Protein AF-A0A381ZI33-F1 (afdb_monomer_lite)

Secondary structure (DSSP, 8-state):
-HHHHHHHHHHHHHHHHHHHHHTSHHHHHHHHSHHHHHHT-TTHHHHHHHHHHHHHHT-EEEEPPPEEETTEEE--EEEE-S-S-SHHHHTT-S-EE-TTS-EE-HHHHHHH-TTS--BSSEEEE---TTT-SSSS-EEEE-SS-B---GGG--BTTBSHHHHHHHHTHHHHHHHHHHHHHHT-

Sequence (184 aa):
RLGGLSTQITKHARPLIKSALTQSPTTAALISGRLREEMGIVNADSELDQIFQAISETVNVTVSPAKKRGISISMKIRLTAVPFDFDSVVGDVGSYVTGKGATIPWFKWLTAAGDRIIVRDYDVEGGHPESSRTGDMIMKKGKKGWRVPPEFAGSPKNNFVTEATDSILPELGRYIQTTAIRML

Structure (mmCIF, N/CA/C/O backbone):
data_AF-A0A381ZI33-F1
#
_entry.id   AF-A0A381ZI33-F1
#
loop_
_atom_site.group_PDB
_atom_site.id
_atom_site.type_symbol
_atom_site.label_atom_id
_atom_site.label_alt_id
_atom_site.label_comp_id
_atom_site.label_asym_id
_atom_site.label_entity_id
_atom_site.label_seq_id
_atom_site.pdbx_PDB_ins_code
_atom_site.Cartn_x
_atom_site.Cartn_y
_atom_site.Cartn_z
_atom_site.occupancy
_atom_site.B_iso_or_equiv
_atom_site.auth_seq_id
_atom_site.auth_comp_id
_atom_site.auth_asym_id
_atom_site.auth_atom_id
_atom_site.pdbx_PDB_model_num
ATOM 1 N N . ARG A 1 1 ? -22.428 8.532 23.943 1.00 56.56 1 ARG A N 1
ATOM 2 C CA . ARG A 1 1 ? -23.164 8.058 22.735 1.00 56.56 1 ARG A CA 1
ATOM 3 C C . ARG A 1 1 ? -22.236 7.150 21.930 1.00 56.56 1 ARG A C 1
ATOM 5 O O . ARG A 1 1 ? -21.155 7.605 21.585 1.00 56.56 1 ARG A O 1
ATOM 12 N N . LEU A 1 2 ? -22.628 5.904 21.639 1.00 60.22 2 LEU A N 1
ATOM 13 C CA . LEU A 1 2 ? -21.770 4.900 20.975 1.00 60.22 2 LEU A CA 1
ATOM 14 C C . LEU A 1 2 ? -21.257 5.341 19.589 1.00 60.22 2 LEU A C 1
ATOM 16 O O . LEU A 1 2 ? -20.118 5.039 19.248 1.00 60.22 2 LEU A O 1
ATOM 20 N N . GLY A 1 3 ? -22.030 6.148 18.850 1.00 67.38 3 GLY A N 1
ATOM 21 C CA . GLY A 1 3 ? -21.574 6.754 17.588 1.00 67.38 3 GLY A CA 1
ATOM 22 C C . GLY A 1 3 ? -20.388 7.721 17.735 1.00 67.38 3 GLY A C 1
ATOM 23 O O . GLY A 1 3 ? -19.665 7.962 16.775 1.00 67.38 3 GLY A O 1
ATOM 24 N N . GLY A 1 4 ? -20.132 8.245 18.940 1.00 87.69 4 GLY A N 1
ATOM 25 C CA . GLY A 1 4 ? -18.948 9.063 19.211 1.00 87.69 4 GLY A CA 1
ATOM 26 C C . GLY A 1 4 ? -17.663 8.235 19.292 1.00 87.69 4 GLY A C 1
ATOM 27 O O . GLY A 1 4 ? -16.623 8.689 18.826 1.00 87.69 4 GLY A O 1
ATOM 28 N N . LEU A 1 5 ? -17.740 7.012 19.831 1.00 89.88 5 LEU A N 1
ATOM 29 C CA . LEU A 1 5 ? -16.582 6.127 19.979 1.00 89.88 5 LEU A CA 1
ATOM 30 C C . LEU A 1 5 ? -16.107 5.603 18.618 1.00 89.88 5 LEU A C 1
ATOM 32 O O . LEU A 1 5 ? -14.925 5.713 18.306 1.00 89.88 5 LEU A O 1
ATOM 36 N N . SER A 1 6 ? -17.023 5.102 17.779 1.00 93.25 6 SER A N 1
ATOM 37 C CA . SER A 1 6 ? -16.685 4.651 16.418 1.00 93.25 6 SER A CA 1
ATOM 38 C C . SER A 1 6 ? -16.046 5.768 15.590 1.00 93.25 6 SER A C 1
ATOM 40 O O . SER A 1 6 ? -15.050 5.539 14.906 1.00 93.25 6 SER A O 1
ATOM 42 N N . THR A 1 7 ? -16.573 6.989 15.706 1.00 94.94 7 THR A N 1
ATOM 43 C CA . THR A 1 7 ? -16.054 8.172 15.009 1.00 94.94 7 THR A CA 1
ATOM 44 C C . THR A 1 7 ? -14.633 8.515 15.454 1.00 94.94 7 THR A C 1
ATOM 46 O O . THR A 1 7 ? -13.773 8.743 14.607 1.00 94.94 7 THR A O 1
ATOM 49 N N . GLN A 1 8 ? -14.354 8.513 16.763 1.00 94.88 8 GLN A N 1
ATOM 50 C CA . GLN A 1 8 ? -13.010 8.795 17.278 1.00 94.88 8 GLN A CA 1
ATOM 51 C C . GLN A 1 8 ? -11.993 7.733 16.854 1.00 94.88 8 GLN A C 1
ATOM 53 O O . GLN A 1 8 ? -10.925 8.082 16.356 1.00 94.88 8 GLN A O 1
ATOM 58 N N . ILE A 1 9 ? -12.350 6.448 16.970 1.00 95.94 9 ILE A N 1
ATOM 59 C CA . ILE A 1 9 ? -11.481 5.347 16.532 1.00 95.94 9 ILE A CA 1
ATOM 60 C C . ILE A 1 9 ? -11.200 5.455 15.033 1.00 95.94 9 ILE A C 1
ATOM 62 O O . ILE A 1 9 ? -10.047 5.358 14.631 1.00 95.94 9 ILE A O 1
ATOM 66 N N . THR A 1 10 ? -12.219 5.723 14.212 1.00 96.69 10 THR A N 1
ATOM 67 C CA . THR A 1 10 ? -12.042 5.896 12.760 1.00 96.69 10 THR A CA 1
ATOM 68 C C . THR A 1 10 ? -11.111 7.071 12.461 1.00 96.69 10 THR A C 1
ATOM 70 O O . THR A 1 10 ? -10.148 6.919 11.714 1.00 96.69 10 THR A O 1
ATOM 73 N N . LYS A 1 11 ? -11.340 8.233 13.089 1.00 96.56 11 LYS A N 1
ATOM 74 C CA . LYS A 1 11 ? -10.516 9.438 12.904 1.00 96.56 11 LYS A CA 1
ATOM 75 C C . LYS A 1 11 ? -9.049 9.219 13.290 1.00 96.56 11 LYS A C 1
ATOM 77 O O . LYS A 1 11 ? -8.180 9.846 12.696 1.00 96.56 11 LYS A O 1
ATOM 82 N N . HIS A 1 12 ? -8.778 8.351 14.262 1.00 97.19 12 HIS A N 1
ATOM 83 C CA . HIS A 1 12 ? -7.420 8.015 14.680 1.00 97.19 12 HIS A CA 1
ATOM 84 C C . HIS A 1 12 ? -6.772 6.931 13.803 1.00 97.19 12 HIS A C 1
ATOM 86 O O . HIS A 1 12 ? -5.614 7.059 13.423 1.00 97.19 12 HIS A O 1
ATOM 92 N N . ALA A 1 13 ? -7.522 5.891 13.431 1.00 97.31 13 ALA A N 1
ATOM 93 C CA . ALA A 1 13 ? -7.004 4.756 12.669 1.00 97.31 13 ALA A CA 1
ATOM 94 C C . ALA A 1 13 ? -6.589 5.125 11.237 1.00 97.31 13 ALA A C 1
ATOM 96 O O . ALA A 1 13 ? -5.559 4.655 10.766 1.00 97.31 13 ALA A O 1
ATOM 97 N N . ARG A 1 14 ? -7.358 5.979 10.545 1.00 97.62 14 ARG A N 1
ATOM 98 C CA . ARG A 1 14 ? -7.067 6.378 9.154 1.00 97.62 14 ARG A CA 1
ATOM 99 C C . ARG A 1 14 ? -5.660 6.967 8.961 1.00 97.62 14 ARG A C 1
ATOM 101 O O . ARG A 1 14 ? -4.904 6.406 8.167 1.00 97.62 14 ARG A O 1
ATOM 108 N N . PRO A 1 15 ? -5.266 8.046 9.670 1.00 97.56 15 PRO A N 1
ATOM 109 C CA . PRO A 1 15 ? -3.927 8.608 9.513 1.00 97.56 15 PRO A CA 1
ATOM 110 C C . PRO A 1 15 ? -2.829 7.646 9.977 1.00 97.56 15 PRO A C 1
ATOM 112 O O . PRO A 1 15 ? -1.750 7.655 9.394 1.00 97.56 15 PRO A O 1
ATOM 115 N N . LEU A 1 16 ? -3.100 6.790 10.969 1.00 97.75 16 LEU A N 1
ATOM 116 C CA . LEU A 1 16 ? -2.131 5.804 11.445 1.00 97.75 16 LEU A CA 1
ATOM 117 C C . LEU A 1 16 ? -1.827 4.741 10.373 1.00 97.75 16 LEU A C 1
ATOM 119 O O . LEU A 1 16 ? -0.664 4.454 10.109 1.00 97.75 16 LEU A O 1
ATOM 123 N N . ILE A 1 17 ? -2.860 4.229 9.692 1.00 97.50 17 ILE A N 1
ATOM 124 C CA . ILE A 1 17 ? -2.709 3.295 8.563 1.00 97.50 17 ILE A CA 1
ATOM 125 C C . ILE A 1 17 ? -1.961 3.959 7.411 1.00 97.50 17 ILE A C 1
ATOM 127 O O . ILE A 1 17 ? -0.990 3.396 6.914 1.00 97.50 17 ILE A O 1
ATOM 131 N N . LYS A 1 18 ? -2.373 5.170 7.007 1.00 97.94 18 LYS A N 1
ATOM 132 C CA . LYS A 1 18 ? -1.694 5.904 5.930 1.00 97.94 18 LYS A CA 1
ATOM 133 C C . LYS A 1 18 ? -0.211 6.104 6.255 1.00 97.94 18 LYS A C 1
ATOM 135 O O . LYS A 1 18 ? 0.637 5.805 5.424 1.00 97.94 18 LYS A O 1
ATOM 140 N N . SER A 1 19 ? 0.101 6.524 7.483 1.00 98.12 19 SER A N 1
ATOM 141 C CA . SER A 1 19 ? 1.479 6.705 7.947 1.00 98.12 19 SER A CA 1
ATOM 142 C C . SER A 1 19 ? 2.293 5.412 7.882 1.00 98.12 19 SER A C 1
ATOM 144 O O . SER A 1 19 ? 3.433 5.440 7.426 1.00 98.12 19 SER A O 1
ATOM 146 N N . ALA A 1 20 ? 1.725 4.282 8.309 1.00 98.25 20 ALA A N 1
ATOM 147 C CA . ALA A 1 20 ? 2.411 2.994 8.261 1.00 98.25 20 ALA A CA 1
ATOM 148 C C . ALA A 1 20 ? 2.711 2.548 6.824 1.00 98.25 20 ALA A C 1
ATOM 150 O O . ALA A 1 20 ? 3.813 2.083 6.537 1.00 98.25 20 ALA A O 1
ATOM 151 N N . LEU A 1 21 ? 1.763 2.749 5.903 1.00 98.00 21 LEU A N 1
ATOM 152 C CA . LEU A 1 21 ? 1.959 2.468 4.480 1.00 98.00 21 LEU A CA 1
ATOM 153 C C . LEU A 1 21 ? 3.067 3.345 3.891 1.00 98.00 21 LEU A C 1
ATOM 155 O O . LEU A 1 21 ? 3.972 2.833 3.232 1.00 98.00 21 LEU A O 1
ATOM 159 N N . THR A 1 22 ? 3.053 4.646 4.184 1.00 98.19 22 THR A N 1
ATOM 160 C CA . THR A 1 22 ? 4.087 5.588 3.732 1.00 98.19 22 THR A CA 1
ATOM 161 C C . THR A 1 22 ? 5.483 5.210 4.234 1.00 98.19 22 THR A C 1
ATOM 163 O O . THR A 1 22 ? 6.454 5.352 3.500 1.00 98.19 22 THR A O 1
ATOM 166 N N . GLN A 1 23 ? 5.594 4.702 5.462 1.00 97.75 23 GLN A N 1
ATOM 167 C CA . GLN A 1 23 ? 6.875 4.352 6.086 1.00 97.75 23 GLN A CA 1
ATOM 168 C C . GLN A 1 23 ? 7.364 2.935 5.749 1.00 97.75 23 GLN A C 1
ATOM 170 O O . GLN A 1 23 ? 8.436 2.538 6.206 1.00 97.75 23 GLN A O 1
ATOM 175 N N . SER A 1 24 ? 6.605 2.157 4.969 1.00 97.38 24 SER A N 1
ATOM 176 C CA . SER A 1 24 ? 6.988 0.780 4.659 1.00 97.38 24 SER A CA 1
ATOM 177 C C . SER A 1 24 ? 8.271 0.715 3.805 1.00 97.38 24 SER A C 1
ATOM 179 O O . SER A 1 24 ? 8.480 1.569 2.934 1.00 97.38 24 SER A O 1
ATOM 181 N N . PRO A 1 25 ? 9.121 -0.318 3.979 1.00 97.00 25 PRO A N 1
ATOM 182 C CA . PRO A 1 25 ? 10.308 -0.507 3.142 1.00 97.00 25 PRO A CA 1
ATOM 183 C C . PRO A 1 25 ? 9.985 -0.601 1.643 1.00 97.00 25 PRO A C 1
ATOM 185 O O . PRO A 1 25 ? 10.730 -0.080 0.814 1.00 97.00 25 PRO A O 1
ATOM 188 N N . THR A 1 26 ? 8.851 -1.212 1.288 1.00 97.12 26 THR A N 1
ATOM 189 C CA . THR A 1 26 ? 8.377 -1.313 -0.100 1.00 97.12 26 THR A CA 1
ATOM 190 C C . THR A 1 26 ? 8.044 0.057 -0.681 1.00 97.12 26 THR A C 1
ATOM 192 O O . THR A 1 26 ? 8.415 0.338 -1.817 1.00 97.12 26 THR A O 1
ATOM 195 N N . THR A 1 27 ? 7.413 0.946 0.092 1.00 97.56 27 THR A N 1
ATOM 196 C CA . THR A 1 27 ? 7.153 2.330 -0.335 1.00 97.56 27 THR A CA 1
ATOM 197 C C . THR A 1 27 ? 8.455 3.063 -0.634 1.00 97.56 27 THR A C 1
ATOM 199 O O . THR A 1 27 ? 8.587 3.659 -1.700 1.00 97.56 27 THR A O 1
ATOM 202 N N . ALA A 1 28 ? 9.455 2.957 0.246 1.00 97.19 28 ALA A N 1
ATOM 203 C CA . ALA A 1 28 ? 10.770 3.540 -0.012 1.00 97.19 28 ALA A CA 1
ATOM 204 C C . ALA A 1 28 ? 11.405 2.972 -1.299 1.00 97.19 28 ALA A C 1
ATOM 206 O O . ALA A 1 28 ? 11.919 3.726 -2.127 1.00 97.19 28 ALA A O 1
ATOM 207 N N . ALA A 1 29 ? 11.301 1.656 -1.518 1.00 96.81 29 ALA A N 1
ATOM 208 C CA . ALA A 1 29 ? 11.809 1.004 -2.724 1.00 96.81 29 ALA A CA 1
ATOM 209 C C . ALA A 1 29 ? 11.084 1.444 -4.011 1.00 96.81 29 ALA A C 1
ATOM 211 O O . ALA A 1 29 ? 11.708 1.498 -5.072 1.00 96.81 29 ALA A O 1
ATOM 212 N N . LEU A 1 30 ? 9.795 1.783 -3.928 1.00 96.31 30 LEU A N 1
ATOM 213 C CA . LEU A 1 30 ? 9.005 2.302 -5.049 1.00 96.31 30 LEU A CA 1
ATOM 214 C C . LEU A 1 30 ? 9.254 3.783 -5.340 1.00 96.31 30 LEU A C 1
ATOM 216 O O . LEU A 1 30 ? 9.025 4.211 -6.466 1.00 96.31 30 LEU A O 1
ATOM 220 N N . ILE A 1 31 ? 9.717 4.559 -4.360 1.00 95.12 31 ILE A N 1
ATOM 221 C CA . ILE A 1 31 ? 10.000 5.991 -4.525 1.00 95.12 31 ILE A CA 1
ATOM 222 C C . ILE A 1 31 ? 11.403 6.219 -5.088 1.00 95.12 31 ILE A C 1
ATOM 224 O O . ILE A 1 31 ? 11.587 7.019 -6.005 1.00 95.12 31 ILE A O 1
ATOM 228 N N . SER A 1 32 ? 12.414 5.524 -4.572 1.00 92.44 32 SER A N 1
ATOM 229 C CA . SER A 1 32 ? 13.813 5.789 -4.945 1.00 92.44 32 SER A CA 1
ATOM 230 C C . SER A 1 32 ? 14.682 4.541 -5.059 1.00 92.44 32 SER A C 1
ATOM 232 O O . SER A 1 32 ? 15.886 4.651 -5.278 1.00 92.44 32 SER A O 1
ATOM 234 N N . GLY A 1 33 ? 14.098 3.354 -4.909 1.00 92.56 33 GLY A N 1
ATOM 235 C CA . GLY A 1 33 ? 14.832 2.100 -4.979 1.00 92.56 33 GLY A CA 1
ATOM 236 C C . GLY A 1 33 ? 14.850 1.475 -6.368 1.00 92.56 33 GLY A C 1
ATOM 237 O O . GLY A 1 33 ? 14.130 1.861 -7.287 1.00 92.56 33 GLY A O 1
ATOM 238 N N . ARG A 1 34 ? 15.630 0.399 -6.470 1.00 92.75 34 ARG A N 1
ATOM 239 C CA . ARG A 1 34 ? 15.718 -0.453 -7.658 1.00 92.75 34 ARG A CA 1
ATOM 240 C C . ARG A 1 34 ? 14.350 -0.940 -8.147 1.00 92.75 34 ARG A C 1
ATOM 242 O O . ARG A 1 34 ? 14.127 -1.009 -9.347 1.00 92.75 34 ARG A O 1
ATOM 249 N N . LEU A 1 35 ? 13.422 -1.242 -7.237 1.00 95.31 35 LEU A N 1
ATOM 250 C CA . LEU A 1 35 ? 12.071 -1.690 -7.587 1.00 95.31 35 LEU A CA 1
ATOM 251 C C . LEU A 1 35 ? 11.337 -0.679 -8.484 1.00 95.31 35 LEU A C 1
ATOM 253 O O . LEU A 1 35 ? 10.685 -1.083 -9.447 1.00 95.31 35 LEU A O 1
ATOM 257 N N . ARG A 1 36 ? 11.482 0.626 -8.207 1.00 95.44 36 ARG A N 1
ATOM 258 C CA . ARG A 1 36 ? 10.953 1.698 -9.061 1.00 95.44 36 ARG A CA 1
ATOM 259 C C . ARG A 1 36 ? 11.522 1.625 -10.471 1.00 95.44 36 ARG A C 1
ATOM 261 O O . ARG A 1 36 ? 10.770 1.763 -11.435 1.00 95.44 36 ARG A O 1
ATOM 268 N N . GLU A 1 37 ? 12.834 1.426 -10.572 1.00 94.75 37 GLU A N 1
ATOM 269 C CA . GLU A 1 37 ? 13.545 1.378 -11.845 1.00 94.75 37 GLU A CA 1
ATOM 270 C C . GLU A 1 37 ? 13.143 0.160 -12.673 1.00 94.75 37 GLU A C 1
ATOM 272 O O . GLU A 1 37 ? 12.823 0.308 -13.850 1.00 94.75 37 GLU A O 1
ATOM 277 N N . GLU A 1 38 ? 13.077 -1.024 -12.054 1.00 94.19 38 GLU A N 1
ATOM 278 C CA . GLU A 1 38 ? 12.641 -2.250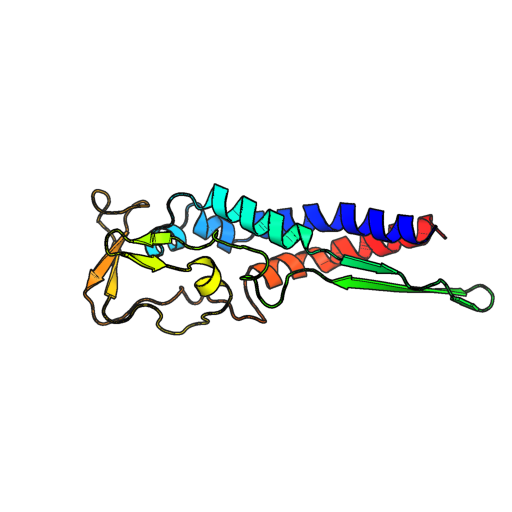 -12.732 1.00 94.19 38 GLU A CA 1
ATOM 279 C C . GLU A 1 38 ? 11.203 -2.131 -13.253 1.00 94.19 38 GLU A C 1
ATOM 281 O O . GLU A 1 38 ? 10.889 -2.601 -14.347 1.00 94.19 38 GLU A O 1
ATOM 286 N N . MET A 1 39 ? 10.322 -1.493 -12.477 1.00 92.75 39 MET A N 1
ATOM 287 C CA . MET A 1 39 ? 8.918 -1.319 -12.844 1.00 92.75 39 MET A CA 1
ATOM 288 C C . MET A 1 39 ? 8.658 -0.109 -13.743 1.00 92.75 39 MET A C 1
ATOM 290 O O . MET A 1 39 ? 7.560 -0.014 -14.286 1.00 92.75 39 MET A O 1
ATOM 294 N N . GLY A 1 40 ? 9.599 0.823 -13.912 1.00 93.19 40 GLY A N 1
ATOM 295 C CA . GLY A 1 40 ? 9.417 2.017 -14.744 1.00 93.19 40 GLY A CA 1
ATOM 296 C C . GLY A 1 40 ? 8.346 2.998 -14.239 1.00 93.19 40 GLY A C 1
ATOM 297 O O . GLY A 1 40 ? 7.674 3.641 -15.052 1.00 93.19 40 GLY A O 1
ATOM 298 N N . ILE A 1 41 ? 8.153 3.101 -12.917 1.00 92.62 41 ILE A N 1
ATOM 299 C CA . ILE A 1 41 ? 7.131 3.959 -12.286 1.00 92.62 41 ILE A CA 1
ATOM 300 C C . ILE A 1 41 ? 7.644 5.402 -12.145 1.00 92.62 41 ILE A C 1
ATOM 302 O O . ILE A 1 41 ? 8.481 5.717 -11.296 1.00 92.62 41 ILE A O 1
ATOM 306 N N . VAL A 1 42 ? 7.124 6.306 -12.977 1.00 91.56 42 VAL A N 1
ATOM 307 C CA . VAL A 1 42 ? 7.594 7.703 -13.038 1.00 91.56 42 VAL A CA 1
ATOM 308 C C . VAL A 1 42 ? 7.106 8.520 -11.838 1.00 91.56 42 VAL A C 1
ATOM 310 O O . VAL A 1 42 ? 7.923 9.161 -11.181 1.00 91.56 42 VAL A O 1
ATOM 313 N N . ASN A 1 43 ? 5.809 8.440 -11.518 1.00 91.31 43 ASN A N 1
ATOM 314 C CA . ASN A 1 43 ? 5.125 9.301 -10.542 1.00 91.31 43 ASN A CA 1
ATOM 315 C C . ASN A 1 43 ? 4.757 8.562 -9.241 1.00 91.31 43 ASN A C 1
ATOM 317 O O . ASN A 1 43 ? 3.674 8.778 -8.687 1.00 91.31 43 ASN A O 1
ATOM 321 N N . ALA A 1 44 ? 5.651 7.681 -8.775 1.00 93.12 44 ALA A N 1
ATOM 322 C CA . ALA A 1 44 ? 5.394 6.757 -7.670 1.00 93.12 44 ALA A CA 1
ATOM 323 C C . ALA A 1 44 ? 4.837 7.456 -6.421 1.00 93.12 44 ALA A C 1
ATOM 325 O O . ALA A 1 44 ? 3.817 7.018 -5.903 1.00 93.12 44 ALA A O 1
ATOM 326 N N . ASP A 1 45 ? 5.435 8.572 -5.990 1.00 94.19 45 ASP A N 1
ATOM 327 C CA . ASP A 1 45 ? 5.000 9.318 -4.802 1.00 94.19 45 ASP A CA 1
ATOM 328 C C . ASP A 1 45 ? 3.519 9.716 -4.857 1.00 94.19 45 ASP A C 1
ATOM 330 O O . ASP A 1 45 ? 2.756 9.459 -3.927 1.00 94.19 45 ASP A O 1
ATOM 334 N N . SER A 1 46 ? 3.096 10.314 -5.975 1.00 95.06 46 SER A N 1
ATOM 335 C CA . SER A 1 46 ? 1.728 10.817 -6.137 1.00 95.06 46 SER A CA 1
ATOM 336 C C . SER A 1 46 ? 0.692 9.704 -6.295 1.00 95.06 46 SER A C 1
ATOM 338 O O . SER A 1 46 ? -0.438 9.856 -5.830 1.00 95.06 46 SER A O 1
ATOM 340 N N . GLU A 1 47 ? 1.055 8.588 -6.937 1.00 95.62 47 GLU A N 1
ATOM 341 C CA . GLU A 1 47 ? 0.162 7.432 -7.061 1.00 95.62 47 GLU A CA 1
ATOM 342 C C . GLU A 1 47 ? 0.037 6.705 -5.719 1.00 95.62 47 GLU A C 1
ATOM 344 O O . GLU A 1 47 ? -1.070 6.362 -5.309 1.00 95.62 47 GLU A O 1
ATOM 349 N N . LEU A 1 48 ? 1.147 6.524 -4.998 1.00 96.88 48 LEU A N 1
ATOM 350 C CA . LEU A 1 48 ? 1.156 5.892 -3.679 1.00 96.88 48 LEU A CA 1
ATOM 351 C C . LEU A 1 48 ? 0.364 6.707 -2.655 1.00 96.88 48 LEU A C 1
ATOM 353 O O . LEU A 1 48 ? -0.395 6.115 -1.894 1.00 96.88 48 LEU A O 1
ATOM 357 N N . ASP A 1 49 ? 0.463 8.040 -2.655 1.00 96.75 49 ASP A N 1
ATOM 358 C CA . ASP A 1 49 ? -0.350 8.870 -1.757 1.00 96.75 49 ASP A CA 1
ATOM 359 C C . ASP A 1 49 ? -1.857 8.685 -2.005 1.00 96.75 49 ASP A C 1
ATOM 361 O O . ASP A 1 49 ? -2.615 8.506 -1.049 1.00 96.75 49 ASP A O 1
ATOM 365 N N . GLN A 1 50 ? -2.284 8.642 -3.274 1.00 96.38 50 GLN A N 1
ATOM 366 C CA . GLN A 1 50 ? -3.681 8.390 -3.651 1.00 96.38 50 GLN A CA 1
ATOM 367 C C . GLN A 1 50 ? -4.138 6.985 -3.247 1.00 96.38 50 GLN A C 1
ATOM 369 O O . GLN A 1 50 ? -5.197 6.831 -2.636 1.00 96.38 50 GLN A O 1
ATOM 374 N N . ILE A 1 51 ? -3.318 5.967 -3.521 1.00 96.75 51 ILE A N 1
ATOM 375 C CA . ILE A 1 51 ? -3.571 4.578 -3.123 1.00 96.75 51 ILE A CA 1
ATOM 376 C C . ILE A 1 51 ? -3.729 4.480 -1.602 1.00 96.75 51 ILE A C 1
ATOM 378 O O . ILE A 1 51 ? -4.705 3.918 -1.103 1.00 96.75 51 ILE A O 1
ATOM 382 N N . PHE A 1 52 ? -2.787 5.036 -0.839 1.00 97.25 52 PHE A N 1
ATOM 383 C CA . PHE A 1 52 ? -2.794 4.951 0.621 1.00 97.25 52 PHE A CA 1
ATOM 384 C C . PHE A 1 52 ? -3.928 5.766 1.232 1.00 97.25 52 PHE A C 1
ATOM 386 O O . PHE A 1 52 ? -4.515 5.337 2.228 1.00 97.25 52 PHE A O 1
ATOM 393 N N . GLN A 1 53 ? -4.283 6.899 0.623 1.00 96.31 53 GLN A N 1
ATOM 394 C CA . GLN A 1 53 ? -5.472 7.655 0.989 1.00 96.31 53 GLN A CA 1
ATOM 395 C C . GLN A 1 53 ? -6.725 6.789 0.827 1.00 96.31 53 GLN A C 1
ATOM 397 O O . GLN A 1 53 ? -7.440 6.585 1.811 1.00 96.31 53 GLN A O 1
ATOM 402 N N . ALA A 1 54 ? -6.936 6.210 -0.355 1.00 96.00 54 ALA A N 1
ATOM 403 C CA . ALA A 1 54 ? -8.100 5.380 -0.646 1.00 96.00 54 ALA A CA 1
ATOM 404 C C . ALA A 1 54 ? -8.183 4.154 0.282 1.00 96.00 54 ALA A C 1
ATOM 406 O O . ALA A 1 54 ? -9.231 3.882 0.868 1.00 96.00 54 ALA A O 1
ATOM 407 N N . ILE A 1 55 ? -7.062 3.461 0.517 1.00 96.25 55 ILE A N 1
ATOM 408 C CA . ILE A 1 55 ? -6.991 2.336 1.463 1.00 96.25 55 ILE A CA 1
ATOM 409 C C . ILE A 1 55 ? -7.345 2.793 2.880 1.00 96.25 55 ILE A C 1
ATOM 411 O O . ILE A 1 55 ? -8.141 2.135 3.553 1.00 96.25 55 ILE A O 1
ATOM 415 N N . SER A 1 56 ? -6.800 3.919 3.345 1.00 96.62 56 SER A N 1
ATOM 416 C CA . SER A 1 56 ? -7.106 4.430 4.684 1.00 96.62 56 SER A CA 1
ATOM 417 C C . SER A 1 56 ? -8.589 4.784 4.837 1.00 96.62 56 SER A C 1
ATOM 419 O O . SER A 1 56 ? -9.172 4.592 5.901 1.00 96.62 56 SER A O 1
ATOM 421 N N . GLU A 1 57 ? -9.254 5.230 3.773 1.00 95.38 57 GLU A N 1
ATOM 422 C CA . GLU A 1 57 ? -10.671 5.584 3.814 1.00 95.38 57 GLU A CA 1
ATOM 423 C C . GLU A 1 57 ? -11.594 4.374 4.004 1.00 95.38 57 GLU A C 1
ATOM 425 O O . GLU A 1 57 ? -12.683 4.539 4.564 1.00 95.38 57 GLU A O 1
ATOM 430 N N . THR A 1 58 ? -11.123 3.160 3.685 1.00 95.00 58 THR A N 1
ATOM 431 C CA . THR A 1 58 ? -11.859 1.896 3.895 1.00 95.00 58 THR A CA 1
ATOM 432 C C . THR A 1 58 ? -12.074 1.522 5.361 1.00 95.00 58 THR A C 1
ATOM 434 O O . THR A 1 58 ? -12.852 0.612 5.655 1.00 95.00 58 THR A O 1
ATOM 437 N N . VAL A 1 59 ? -11.406 2.208 6.296 1.00 95.69 59 VAL A N 1
ATOM 438 C CA . VAL A 1 59 ? -11.565 1.953 7.730 1.00 95.69 59 VAL A CA 1
ATOM 439 C C . VAL A 1 59 ? -13.025 2.109 8.134 1.00 95.69 59 VAL A C 1
ATOM 441 O O . VAL A 1 59 ? -13.609 3.191 8.046 1.00 95.69 59 VAL A O 1
ATOM 444 N N . ASN A 1 60 ? -13.573 1.029 8.675 1.00 94.75 60 ASN A N 1
ATOM 445 C CA . ASN A 1 60 ? -14.911 0.973 9.226 1.00 94.75 60 ASN A CA 1
ATOM 446 C C . ASN A 1 60 ? -14.868 0.412 10.650 1.00 94.75 60 ASN A C 1
ATOM 448 O O . ASN A 1 60 ? -14.273 -0.634 10.918 1.00 94.75 60 ASN A O 1
ATOM 452 N N . VAL A 1 61 ? -15.514 1.123 11.575 1.00 95.50 61 VAL A N 1
ATOM 453 C CA . VAL A 1 61 ? -15.549 0.775 12.997 1.00 95.50 61 VAL A CA 1
ATOM 454 C C . VAL A 1 61 ? -16.988 0.600 13.438 1.00 95.50 61 VAL A C 1
ATOM 456 O O . VAL A 1 61 ? -17.791 1.530 13.401 1.00 95.50 61 VAL A O 1
ATOM 459 N N . THR A 1 62 ? -17.292 -0.588 13.945 1.00 94.69 62 THR A N 1
ATOM 460 C CA . THR A 1 62 ? -18.589 -0.901 14.541 1.00 94.69 62 THR A CA 1
ATOM 461 C C . THR A 1 62 ? -18.421 -1.195 16.025 1.00 94.69 62 THR A C 1
ATOM 463 O O . THR A 1 62 ? -17.486 -1.878 16.446 1.00 94.69 62 THR A O 1
ATOM 466 N N . VAL A 1 63 ? -19.327 -0.650 16.834 1.00 92.75 63 VAL A N 1
ATOM 467 C CA . VAL A 1 63 ? -19.338 -0.816 18.290 1.00 92.75 63 VAL A CA 1
ATOM 468 C C . VAL A 1 63 ? -20.680 -1.422 18.675 1.00 92.75 63 VAL A C 1
ATOM 470 O O . VAL A 1 63 ? -21.729 -0.860 18.363 1.00 92.75 63 VAL A O 1
ATOM 473 N N . SER A 1 64 ? -20.664 -2.576 19.339 1.00 91.25 64 SER A N 1
ATOM 474 C CA . SER A 1 64 ? -21.890 -3.199 19.830 1.00 91.25 64 SER A CA 1
ATOM 475 C C . SER A 1 64 ? -22.480 -2.401 20.996 1.00 91.25 64 SER A C 1
ATOM 477 O O . SER A 1 64 ? -21.734 -1.751 21.733 1.00 91.25 64 SER A O 1
ATOM 479 N N . PRO A 1 65 ? -23.789 -2.532 21.266 1.00 86.94 65 PRO A N 1
ATOM 480 C CA . PRO A 1 65 ? -24.366 -2.038 22.508 1.00 86.94 65 PRO A CA 1
ATOM 481 C C . PRO A 1 65 ? -23.599 -2.559 23.727 1.00 86.94 65 PRO A C 1
ATOM 483 O O . PRO A 1 65 ? -23.199 -3.730 23.764 1.00 86.94 65 PRO A O 1
ATOM 486 N N . ALA A 1 66 ? -23.398 -1.685 24.712 1.00 86.62 66 ALA A N 1
ATOM 487 C CA . ALA A 1 66 ? -22.796 -2.058 25.980 1.00 86.62 66 ALA A CA 1
ATOM 488 C C . ALA A 1 66 ? -23.777 -2.929 26.778 1.00 86.62 66 ALA A C 1
ATOM 490 O O . ALA A 1 66 ? -24.943 -2.575 26.950 1.00 86.62 66 ALA A O 1
ATOM 491 N N . LYS A 1 67 ? -23.304 -4.072 27.271 1.00 88.06 67 LYS A N 1
ATOM 492 C CA . LYS A 1 67 ? -24.052 -4.966 28.155 1.00 88.06 67 LYS A CA 1
ATOM 493 C C . LYS A 1 67 ? -23.498 -4.838 29.566 1.00 88.06 67 LYS A C 1
ATOM 495 O O . LYS A 1 67 ? -22.313 -5.097 29.784 1.00 88.06 67 LYS A O 1
ATOM 500 N N . LYS A 1 68 ? -24.358 -4.466 30.513 1.00 86.75 68 LYS A N 1
ATOM 501 C CA . LYS A 1 68 ? -24.033 -4.392 31.940 1.00 86.75 68 LYS A CA 1
ATOM 502 C C . LYS A 1 68 ? -24.432 -5.698 32.630 1.00 86.75 68 LYS A C 1
ATOM 504 O O . LYS A 1 68 ? -25.566 -6.145 32.483 1.00 86.75 68 LYS A O 1
ATOM 509 N N . ARG A 1 69 ? -23.516 -6.296 33.393 1.00 86.56 69 ARG A N 1
ATOM 510 C CA . ARG A 1 69 ? -23.776 -7.449 34.268 1.00 86.56 69 ARG A CA 1
ATOM 511 C C . ARG A 1 69 ? -23.129 -7.173 35.625 1.00 86.56 69 ARG A C 1
ATOM 513 O O . ARG A 1 69 ? -21.919 -7.308 35.776 1.00 86.56 69 ARG A O 1
ATOM 520 N N . GLY A 1 70 ? -23.934 -6.739 36.596 1.00 85.81 70 GLY A N 1
ATOM 521 C CA . GLY A 1 70 ? -23.429 -6.253 37.884 1.00 85.81 70 GLY A CA 1
ATOM 522 C C . GLY A 1 70 ? -22.575 -4.990 37.715 1.00 85.81 70 GLY A C 1
ATOM 523 O O . GLY A 1 70 ? -23.049 -3.996 37.161 1.00 85.81 70 GLY A O 1
ATOM 524 N N . ILE A 1 71 ? -21.321 -5.050 38.174 1.00 83.69 71 ILE A N 1
ATOM 525 C CA . ILE A 1 71 ? -20.319 -3.971 38.053 1.00 83.69 71 ILE A CA 1
ATOM 526 C C . ILE A 1 71 ? -19.629 -3.998 36.676 1.00 83.69 71 ILE A C 1
ATOM 528 O O . ILE A 1 71 ? -19.092 -2.991 36.223 1.00 83.69 71 ILE A O 1
ATOM 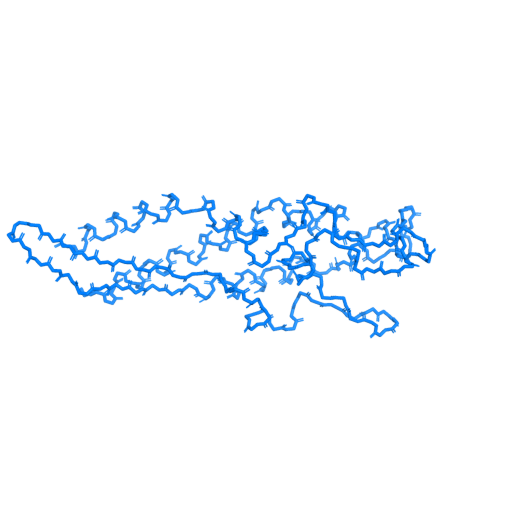532 N N . SER A 1 72 ? -19.669 -5.129 35.968 1.00 84.06 72 SER A N 1
ATOM 533 C CA . SER A 1 72 ? -18.965 -5.291 34.697 1.00 84.06 72 SER A CA 1
ATOM 534 C C . SER A 1 72 ? -19.760 -4.719 33.523 1.00 84.06 72 SER A C 1
ATOM 536 O O . SER A 1 72 ? -20.942 -5.027 33.337 1.00 84.06 72 SER A O 1
ATOM 538 N N . ILE A 1 73 ? -19.079 -3.939 32.683 1.00 86.00 73 ILE A N 1
ATOM 539 C CA . ILE A 1 73 ? -19.570 -3.482 31.381 1.00 86.00 73 ILE A CA 1
ATOM 540 C C . ILE A 1 73 ? -18.792 -4.224 30.295 1.00 86.00 73 ILE A C 1
ATOM 542 O O . ILE A 1 73 ? -17.569 -4.309 30.344 1.00 86.00 73 ILE A O 1
ATOM 546 N N . SER A 1 74 ? -19.502 -4.762 29.307 1.00 87.50 74 SER A N 1
ATOM 547 C CA . SER A 1 74 ? -18.905 -5.430 28.149 1.00 87.50 74 SER A CA 1
ATOM 548 C C . SER A 1 74 ? -19.427 -4.831 26.849 1.00 87.50 74 SER A C 1
ATOM 550 O O . SER A 1 74 ? -20.619 -4.567 26.707 1.00 87.50 74 SER A O 1
ATOM 552 N N . MET A 1 75 ? -18.537 -4.626 25.883 1.00 89.06 75 MET A N 1
ATOM 553 C CA . MET A 1 75 ? -18.874 -4.217 24.520 1.00 89.06 75 MET A CA 1
ATOM 554 C C . MET A 1 75 ? -17.913 -4.889 23.541 1.00 89.06 75 MET A C 1
ATOM 556 O O . MET A 1 75 ? -16.809 -5.279 23.917 1.00 89.06 75 MET A O 1
ATOM 560 N N . LYS A 1 76 ? -18.329 -5.031 22.284 1.00 91.50 76 LYS A N 1
ATOM 561 C CA . LYS A 1 76 ? -17.491 -5.526 21.192 1.00 91.50 76 LYS A CA 1
ATOM 562 C C . LYS A 1 76 ? -17.199 -4.375 20.245 1.00 91.50 76 LYS A C 1
ATOM 564 O O . LYS A 1 76 ? -18.126 -3.711 19.788 1.00 91.50 76 LYS A O 1
ATOM 569 N N . ILE A 1 77 ? -15.927 -4.174 19.937 1.00 92.38 77 ILE A N 1
ATOM 570 C CA . ILE A 1 77 ? -15.473 -3.222 18.926 1.00 92.38 77 ILE A CA 1
ATOM 571 C C . ILE A 1 77 ? -14.897 -4.051 17.785 1.00 92.38 77 ILE A C 1
ATOM 573 O O . ILE A 1 77 ? -14.021 -4.884 18.009 1.00 92.38 77 ILE A O 1
ATOM 577 N N . ARG A 1 78 ? -15.420 -3.860 16.576 1.00 94.12 78 ARG A N 1
ATOM 578 C CA . ARG A 1 78 ? -14.892 -4.465 15.355 1.00 94.12 78 ARG A CA 1
ATOM 579 C C . ARG A 1 78 ? -14.392 -3.349 14.457 1.00 94.12 78 ARG A C 1
ATOM 581 O O . ARG A 1 78 ? -15.178 -2.496 14.049 1.00 94.12 78 ARG A O 1
ATOM 588 N N . LEU A 1 79 ? -13.107 -3.406 14.145 1.00 93.25 79 LEU A N 1
ATOM 589 C CA . LEU A 1 79 ? -12.458 -2.570 13.150 1.00 93.25 79 LEU A CA 1
ATOM 590 C C . LEU A 1 79 ? -12.166 -3.433 11.923 1.00 93.25 79 LEU A C 1
ATOM 592 O O . LEU A 1 79 ? -11.620 -4.525 12.054 1.00 93.25 79 LEU A O 1
ATOM 596 N N . THR A 1 80 ? -12.569 -2.955 10.754 1.00 92.75 80 THR A N 1
ATOM 597 C CA . THR A 1 80 ? -12.230 -3.537 9.454 1.00 92.75 80 THR A CA 1
ATOM 598 C C . THR A 1 80 ? -11.515 -2.474 8.641 1.00 92.75 80 THR A C 1
ATOM 600 O O . THR A 1 80 ? -11.998 -1.347 8.560 1.00 92.75 80 THR A O 1
ATOM 603 N N . ALA A 1 81 ? -10.376 -2.824 8.067 1.00 90.69 81 ALA A N 1
ATOM 604 C CA . ALA A 1 81 ? -9.560 -1.964 7.224 1.00 90.69 81 ALA A CA 1
ATOM 605 C C . ALA A 1 81 ? -8.839 -2.841 6.201 1.00 90.69 81 ALA A C 1
ATOM 607 O O . ALA A 1 81 ? -8.727 -4.043 6.437 1.00 90.69 81 ALA A O 1
ATOM 608 N N . VAL A 1 82 ? -8.335 -2.218 5.132 1.00 88.00 82 VAL A N 1
ATOM 609 C CA . VAL A 1 82 ? -7.641 -2.874 4.014 1.00 88.00 82 VAL A CA 1
ATOM 610 C C . VAL A 1 82 ? -8.576 -3.834 3.264 1.00 88.00 82 VAL A C 1
ATOM 612 O O . VAL A 1 82 ? -8.970 -4.878 3.788 1.00 88.00 82 VAL A O 1
ATOM 615 N N . PRO A 1 83 ? -8.987 -3.500 2.033 1.00 86.00 83 PRO A N 1
ATOM 616 C CA . PRO A 1 83 ? -9.857 -4.375 1.264 1.00 86.00 83 PRO A CA 1
ATOM 617 C C . PRO A 1 83 ? -9.097 -5.649 0.858 1.00 86.00 83 PRO A C 1
ATOM 619 O O . PRO A 1 83 ? -7.885 -5.627 0.662 1.00 86.00 83 PRO A O 1
ATOM 622 N N . PHE A 1 84 ? -9.817 -6.762 0.697 1.00 81.94 84 PHE A N 1
ATOM 623 C CA . PHE A 1 84 ? -9.227 -7.991 0.147 1.00 81.94 84 PHE A CA 1
ATOM 624 C C . PHE A 1 84 ? -8.845 -7.831 -1.333 1.00 81.94 84 PHE A C 1
ATOM 626 O O . PHE A 1 84 ? -7.896 -8.451 -1.805 1.00 81.94 84 PHE A O 1
ATOM 633 N N . ASP A 1 85 ? -9.599 -6.998 -2.052 1.00 83.19 85 ASP A N 1
ATOM 634 C CA . ASP A 1 85 ? -9.342 -6.621 -3.435 1.00 83.19 85 ASP A CA 1
ATOM 635 C C . ASP A 1 85 ? -9.154 -5.106 -3.532 1.00 83.19 85 ASP A C 1
ATOM 637 O O . ASP A 1 85 ? -10.069 -4.325 -3.241 1.00 83.19 85 ASP A O 1
ATOM 641 N N . PHE A 1 86 ? -7.956 -4.700 -3.939 1.00 89.00 86 PHE A N 1
ATOM 642 C CA . PHE A 1 86 ? -7.601 -3.297 -4.074 1.00 89.00 86 PHE A CA 1
ATOM 643 C C . PHE A 1 86 ? -8.218 -2.641 -5.308 1.00 89.00 86 PHE A C 1
ATOM 645 O O . PHE A 1 86 ? -8.386 -1.424 -5.289 1.00 89.00 86 PHE A O 1
ATOM 652 N N . ASP A 1 87 ? -8.614 -3.408 -6.330 1.00 85.81 87 ASP A N 1
ATOM 653 C CA . ASP A 1 87 ? -9.124 -2.855 -7.593 1.00 85.81 87 ASP A CA 1
ATOM 654 C C . ASP A 1 87 ? -10.361 -1.965 -7.346 1.00 85.81 87 ASP A C 1
ATOM 656 O O . ASP A 1 87 ? -10.496 -0.886 -7.917 1.00 85.81 87 ASP A O 1
ATOM 660 N N . SER A 1 88 ? -11.227 -2.365 -6.407 1.00 82.88 88 SER A N 1
ATOM 661 C CA . SER A 1 88 ? -12.436 -1.615 -6.027 1.00 82.88 88 SER A CA 1
ATOM 662 C C . SER A 1 88 ? -12.190 -0.286 -5.299 1.00 82.88 88 SER A C 1
ATOM 664 O O . SER A 1 88 ? -13.102 0.532 -5.199 1.00 82.88 88 SER A O 1
ATOM 666 N N . VAL A 1 89 ? -10.985 -0.079 -4.764 1.00 85.94 89 VAL A N 1
ATOM 667 C CA . VAL A 1 89 ? -10.644 1.069 -3.906 1.00 85.94 89 VAL A CA 1
ATOM 668 C C . VAL A 1 89 ? -9.643 1.989 -4.588 1.00 85.94 89 VAL A C 1
ATOM 670 O O . VAL A 1 89 ? -9.700 3.200 -4.416 1.00 85.94 89 VAL A O 1
ATOM 673 N N . VAL A 1 90 ? -8.736 1.413 -5.368 1.00 85.75 90 VAL A N 1
ATOM 674 C CA . VAL A 1 90 ? -7.623 2.123 -5.987 1.00 85.75 90 VAL A CA 1
ATOM 675 C C . VAL A 1 90 ? -8.013 2.724 -7.348 1.00 85.75 90 VAL A C 1
ATOM 677 O O . VAL A 1 90 ? -7.420 3.712 -7.764 1.00 85.75 90 VAL A O 1
ATOM 680 N N . GLY A 1 91 ? -9.060 2.228 -8.017 1.00 81.44 91 GLY A N 1
ATOM 681 C CA . GLY A 1 91 ? -9.491 2.785 -9.305 1.00 81.44 91 GLY A CA 1
ATOM 682 C C . GLY A 1 91 ? -8.406 2.643 -10.381 1.00 81.44 91 GLY A C 1
ATOM 683 O O . GLY A 1 91 ? -7.853 1.558 -10.544 1.00 81.44 91 GLY A O 1
ATOM 684 N N . ASP A 1 92 ? -8.101 3.730 -11.102 1.00 83.94 92 ASP A N 1
ATOM 685 C CA . ASP A 1 92 ? -7.151 3.722 -12.231 1.00 83.94 92 ASP A CA 1
ATOM 686 C C . ASP A 1 92 ? -5.678 3.968 -11.833 1.00 83.94 92 ASP A C 1
ATOM 688 O O . ASP A 1 92 ? -4.777 3.796 -12.662 1.00 83.94 92 ASP A O 1
ATOM 692 N N . VAL A 1 93 ? -5.398 4.358 -10.580 1.00 91.06 93 VAL A N 1
ATOM 693 C CA . VAL A 1 93 ? -4.013 4.483 -10.082 1.00 91.06 93 VAL A CA 1
ATOM 694 C C . VAL A 1 93 ? -3.402 3.106 -9.806 1.00 91.06 93 VAL A C 1
ATOM 696 O O . VAL A 1 93 ? -4.097 2.095 -9.732 1.00 91.06 93 VAL A O 1
ATOM 699 N N . GLY A 1 94 ? -2.073 3.016 -9.704 1.00 93.50 94 GLY A N 1
ATOM 700 C CA . GLY A 1 94 ? -1.429 1.708 -9.553 1.00 93.50 94 GLY A CA 1
ATOM 701 C C . GLY A 1 94 ? -1.226 0.967 -10.876 1.00 93.50 94 GLY A C 1
ATOM 702 O O . GLY A 1 94 ? -0.901 -0.228 -10.881 1.00 93.50 94 GLY A O 1
ATOM 703 N N . SER A 1 95 ? -1.417 1.665 -11.999 1.00 94.38 95 SER A N 1
ATOM 704 C CA . SER A 1 95 ? -1.177 1.155 -13.340 1.00 94.38 95 SER A CA 1
ATOM 705 C C . SER A 1 95 ? -0.698 2.250 -14.294 1.00 94.38 95 SER A C 1
ATOM 707 O O . SER A 1 95 ? -0.976 3.427 -14.095 1.00 94.38 95 SER A O 1
ATOM 709 N N . TYR A 1 96 ? 0.017 1.872 -15.355 1.00 93.25 96 TYR A N 1
ATOM 710 C CA . TYR A 1 96 ? 0.321 2.789 -16.457 1.00 93.25 96 TYR A CA 1
ATOM 711 C C . TYR A 1 96 ? 0.335 2.061 -17.804 1.00 93.25 96 TYR A C 1
ATOM 713 O O . TYR A 1 96 ? 0.533 0.848 -17.870 1.00 93.25 96 TYR A O 1
ATOM 721 N N . VAL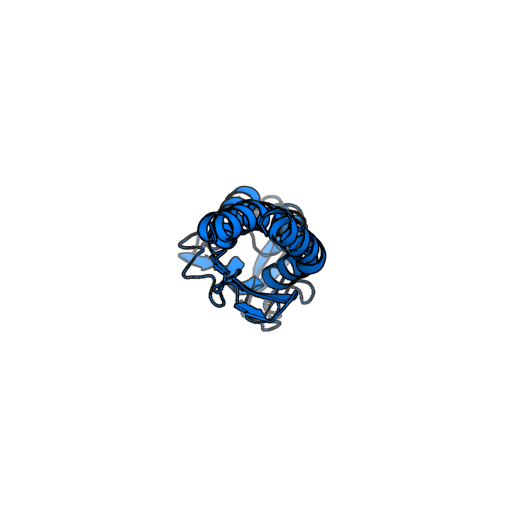 A 1 97 ? 0.182 2.805 -18.901 1.00 92.25 97 VAL A N 1
ATOM 722 C CA . VAL A 1 97 ? 0.291 2.271 -20.268 1.00 92.25 97 VAL A CA 1
ATOM 723 C C . VAL A 1 97 ? 1.693 2.537 -20.820 1.00 92.25 97 VAL A C 1
ATOM 725 O O . VAL A 1 97 ? 2.236 3.635 -20.711 1.00 92.25 97 VAL A O 1
ATOM 728 N N . THR A 1 98 ? 2.326 1.509 -21.375 1.00 88.94 98 THR A N 1
ATOM 729 C CA . THR A 1 98 ? 3.632 1.617 -22.042 1.00 88.94 98 THR A CA 1
ATOM 730 C C . THR A 1 98 ? 3.501 2.326 -23.390 1.00 88.94 98 THR A C 1
ATOM 732 O O . THR A 1 98 ? 2.436 2.323 -24.001 1.00 88.94 98 THR A O 1
ATOM 735 N N . GLY A 1 99 ? 4.611 2.827 -23.944 1.00 84.81 99 GLY A N 1
ATOM 736 C CA . GLY A 1 99 ? 4.621 3.391 -25.305 1.00 84.81 99 GLY A CA 1
ATOM 737 C C . GLY A 1 99 ? 4.192 2.409 -26.410 1.00 84.81 99 GLY A C 1
ATOM 738 O O . GLY A 1 99 ? 3.904 2.831 -27.522 1.00 84.81 99 GLY A O 1
ATOM 739 N N . LYS A 1 100 ? 4.119 1.103 -26.111 1.00 86.00 100 LYS A N 1
ATOM 740 C CA . LYS A 1 100 ? 3.626 0.050 -27.016 1.00 86.00 100 LYS A CA 1
ATOM 741 C C . LYS A 1 100 ? 2.158 -0.331 -26.766 1.00 86.00 100 LYS A C 1
ATOM 743 O O . LYS A 1 100 ? 1.692 -1.316 -27.325 1.00 86.00 100 LYS A O 1
ATOM 748 N N . GLY A 1 101 ? 1.447 0.399 -25.905 1.00 89.62 101 GLY A N 1
ATOM 749 C CA . GLY A 1 101 ? 0.031 0.168 -25.602 1.00 89.62 101 GLY A CA 1
ATOM 750 C C . GLY A 1 101 ? -0.253 -0.944 -24.586 1.00 89.62 101 GLY A C 1
ATOM 751 O O . GLY A 1 101 ? -1.413 -1.211 -24.297 1.00 89.62 101 GLY A O 1
ATOM 752 N N . ALA A 1 102 ? 0.769 -1.592 -24.017 1.00 89.94 102 ALA A N 1
ATOM 753 C CA . ALA A 1 102 ? 0.572 -2.588 -22.961 1.00 89.94 102 ALA A CA 1
ATOM 754 C C . ALA A 1 102 ? 0.360 -1.914 -21.598 1.00 89.94 102 ALA A C 1
ATOM 756 O O . ALA A 1 102 ? 1.137 -1.026 -21.240 1.00 89.94 102 ALA A O 1
ATOM 757 N N . THR A 1 103 ? -0.634 -2.366 -20.833 1.00 93.12 103 THR A N 1
ATOM 758 C CA . THR A 1 103 ? -0.901 -1.901 -19.463 1.00 93.12 103 THR A CA 1
ATOM 759 C C . THR A 1 103 ? -0.051 -2.658 -18.446 1.00 93.12 103 THR A C 1
ATOM 761 O O . THR A 1 103 ? 0.002 -3.887 -18.459 1.00 93.12 103 THR A O 1
ATOM 764 N N . ILE A 1 104 ? 0.575 -1.918 -17.534 1.00 92.94 104 ILE A N 1
ATOM 765 C CA . ILE A 1 104 ? 1.397 -2.418 -16.431 1.00 92.94 104 ILE A CA 1
ATOM 766 C C . ILE A 1 104 ? 0.672 -2.113 -15.113 1.00 92.94 104 ILE A C 1
ATOM 768 O O . ILE A 1 104 ?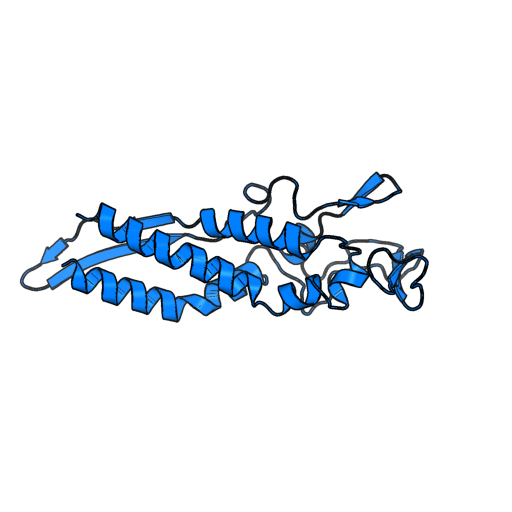 0.777 -0.990 -14.624 1.00 92.94 104 ILE A O 1
ATOM 772 N N . PRO A 1 105 ? -0.081 -3.068 -14.532 1.00 95.00 105 PRO A N 1
ATOM 773 C CA . PRO A 1 105 ? -0.775 -2.890 -13.256 1.00 95.00 105 PRO A CA 1
ATOM 774 C C . PRO A 1 105 ? 0.173 -3.179 -12.081 1.00 95.00 105 PRO A C 1
ATOM 776 O O . PRO A 1 105 ? 0.054 -4.193 -11.385 1.00 95.00 105 PRO A O 1
ATOM 779 N N . TRP A 1 106 ? 1.162 -2.304 -11.898 1.00 94.94 106 TRP A N 1
ATOM 780 C CA . TRP A 1 106 ? 2.283 -2.499 -10.977 1.00 94.94 106 TRP A CA 1
ATOM 781 C C . TRP A 1 106 ? 1.839 -2.731 -9.523 1.00 94.94 106 TRP A C 1
ATOM 783 O O . TRP A 1 106 ? 2.395 -3.594 -8.840 1.00 94.94 106 TRP A O 1
ATOM 793 N N . PHE A 1 107 ? 0.791 -2.044 -9.060 1.00 95.88 107 PHE A N 1
ATOM 794 C CA . PHE A 1 107 ? 0.312 -2.190 -7.683 1.00 95.88 107 PHE A CA 1
ATOM 795 C C . PHE A 1 107 ? -0.327 -3.563 -7.443 1.00 95.88 107 PHE A C 1
ATOM 797 O O . PHE A 1 107 ? -0.068 -4.225 -6.434 1.00 95.88 107 PHE A O 1
ATOM 804 N N . LYS A 1 108 ? -1.102 -4.051 -8.418 1.00 94.62 108 LYS A N 1
ATOM 805 C CA . LYS A 1 108 ? -1.688 -5.397 -8.391 1.00 94.62 108 LYS A CA 1
ATOM 806 C C . LYS A 1 108 ? -0.618 -6.483 -8.444 1.00 94.62 108 LYS A C 1
ATOM 808 O O . LYS A 1 108 ? -0.756 -7.529 -7.813 1.00 94.62 108 LYS A O 1
ATOM 813 N N . TRP A 1 109 ? 0.464 -6.253 -9.184 1.00 95.25 109 TRP A N 1
ATOM 814 C CA . TRP A 1 109 ? 1.589 -7.183 -9.211 1.00 95.25 109 TRP A CA 1
ATOM 815 C C . TRP A 1 109 ? 2.245 -7.319 -7.838 1.00 95.25 109 TRP A C 1
ATOM 817 O O . TRP A 1 109 ? 2.421 -8.441 -7.370 1.00 95.25 109 TRP A O 1
ATOM 827 N N . LEU A 1 110 ? 2.509 -6.203 -7.159 1.00 95.56 110 LEU A N 1
ATOM 828 C CA . LEU A 1 110 ? 3.086 -6.197 -5.810 1.00 95.56 110 LEU A CA 1
ATOM 829 C C . LEU A 1 110 ? 2.196 -6.847 -4.758 1.00 95.56 110 LEU A C 1
ATOM 831 O O . LEU A 1 110 ? 2.694 -7.480 -3.836 1.00 95.56 110 LEU A O 1
ATOM 835 N N . THR A 1 111 ? 0.883 -6.668 -4.869 1.00 95.81 111 THR A N 1
ATOM 836 C CA . THR A 1 111 ? -0.054 -7.093 -3.825 1.00 95.81 111 THR A CA 1
ATOM 837 C C . THR A 1 111 ? -0.621 -8.489 -4.044 1.00 95.81 111 THR A C 1
ATOM 839 O O . THR A 1 111 ? -1.117 -9.080 -3.088 1.00 95.81 111 THR A O 1
ATOM 842 N N . ALA A 1 112 ? -0.556 -9.039 -5.263 1.00 94.62 112 ALA A N 1
ATOM 843 C CA . ALA A 1 112 ? -1.263 -10.279 -5.580 1.00 94.62 112 ALA A CA 1
ATOM 844 C C . ALA A 1 112 ? -0.541 -11.259 -6.516 1.00 94.62 112 ALA A C 1
ATOM 846 O O . ALA A 1 112 ? -1.005 -12.395 -6.644 1.00 94.62 112 ALA A O 1
ATOM 847 N N . ALA A 1 113 ? 0.542 -10.879 -7.205 1.00 93.56 113 ALA A N 1
ATOM 848 C CA . ALA A 1 113 ? 1.156 -11.788 -8.178 1.00 93.56 113 ALA A CA 1
ATOM 849 C C . ALA A 1 113 ? 1.982 -12.912 -7.538 1.00 93.56 113 ALA A C 1
ATOM 851 O O . ALA A 1 113 ? 2.196 -13.931 -8.199 1.00 93.56 113 ALA A O 1
ATOM 852 N N . GLY A 1 114 ? 2.423 -12.752 -6.290 1.00 93.50 114 GLY A N 1
ATOM 853 C CA . GLY A 1 114 ? 3.386 -13.647 -5.663 1.00 93.50 114 GLY A CA 1
ATOM 854 C C . GLY A 1 114 ? 4.718 -13.656 -6.413 1.00 93.50 114 GLY A C 1
ATOM 855 O O . GLY A 1 114 ? 5.126 -12.664 -7.014 1.00 93.50 114 GLY A O 1
ATOM 856 N N . ASP A 1 115 ? 5.390 -14.803 -6.407 1.00 90.94 115 ASP A N 1
ATOM 857 C CA . ASP A 1 115 ? 6.748 -14.983 -6.927 1.00 90.94 115 ASP A CA 1
ATOM 858 C C . ASP A 1 115 ? 6.802 -15.486 -8.385 1.00 90.94 115 ASP A C 1
ATOM 860 O O . ASP A 1 115 ? 7.867 -15.880 -8.880 1.00 90.94 115 ASP A O 1
ATOM 864 N N . ARG A 1 116 ? 5.661 -15.479 -9.085 1.00 94.69 116 ARG A N 1
ATOM 865 C CA . ARG A 1 116 ? 5.541 -15.972 -10.464 1.00 94.69 116 ARG A CA 1
ATOM 866 C C . ARG A 1 116 ? 6.182 -15.020 -11.472 1.00 94.69 116 ARG A C 1
ATOM 868 O O . ARG A 1 116 ? 6.172 -13.808 -11.291 1.00 94.69 116 ARG A O 1
ATOM 875 N N . ILE A 1 117 ? 6.638 -15.563 -12.601 1.00 95.25 117 ILE A N 1
ATOM 876 C CA . ILE A 1 117 ? 7.039 -14.759 -13.767 1.00 95.25 117 ILE A CA 1
ATOM 877 C C . ILE A 1 117 ? 5.801 -14.074 -14.353 1.00 95.25 117 ILE A C 1
ATOM 879 O O . ILE A 1 117 ? 4.825 -14.736 -14.712 1.00 95.25 117 ILE A O 1
ATOM 883 N N . ILE A 1 118 ? 5.860 -12.748 -14.445 1.00 95.31 118 ILE A N 1
ATOM 884 C CA . ILE A 1 118 ? 4.764 -11.878 -14.882 1.00 95.31 118 ILE A CA 1
ATOM 885 C C . ILE A 1 118 ? 4.969 -11.461 -16.335 1.00 95.31 118 ILE A C 1
ATOM 887 O O . ILE A 1 118 ? 4.062 -11.600 -17.154 1.00 95.31 118 ILE A O 1
ATOM 891 N N . VAL A 1 119 ? 6.172 -10.989 -16.664 1.00 93.50 119 VAL A N 1
ATOM 892 C CA . VAL A 1 119 ? 6.538 -10.601 -18.026 1.00 93.50 119 VAL A CA 1
ATOM 893 C C . VAL A 1 119 ? 7.432 -11.694 -18.593 1.00 93.50 119 VAL A C 1
ATOM 895 O O . VAL A 1 119 ? 8.543 -11.909 -18.117 1.00 93.50 119 VAL A O 1
ATOM 898 N N . ARG A 1 120 ? 6.935 -12.425 -19.591 1.00 93.44 120 ARG A N 1
ATOM 899 C CA . ARG A 1 120 ? 7.703 -13.472 -20.281 1.00 93.44 120 ARG A CA 1
ATOM 900 C C . ARG A 1 120 ? 8.533 -12.866 -21.402 1.00 93.44 120 ARG A C 1
ATOM 902 O O . ARG A 1 120 ? 8.131 -11.859 -21.965 1.00 93.44 120 ARG A O 1
ATOM 909 N N . ASP A 1 121 ? 9.653 -13.500 -21.731 1.00 93.25 121 ASP A N 1
ATOM 910 C CA . ASP A 1 121 ? 10.529 -13.134 -22.856 1.00 93.25 121 ASP A CA 1
ATOM 911 C C . ASP A 1 121 ? 11.163 -11.731 -22.778 1.00 93.25 121 ASP A C 1
ATOM 913 O O . ASP A 1 121 ? 11.689 -11.224 -23.773 1.00 93.25 121 ASP A O 1
ATOM 917 N N . TYR A 1 122 ? 11.150 -11.107 -21.597 1.00 92.38 122 TYR A N 1
ATOM 918 C CA . TYR A 1 122 ? 11.840 -9.852 -21.314 1.00 92.38 122 TYR A CA 1
ATOM 919 C C . TYR A 1 122 ? 12.630 -9.955 -20.014 1.00 92.38 122 TYR A C 1
ATOM 921 O O . TYR A 1 122 ? 12.154 -10.529 -19.039 1.00 92.38 122 TYR A O 1
ATOM 929 N N . ASP A 1 123 ? 13.810 -9.352 -20.010 1.00 93.81 123 ASP A N 1
ATOM 930 C CA . ASP A 1 123 ? 14.699 -9.241 -18.865 1.00 93.81 123 ASP A CA 1
ATOM 931 C C . ASP A 1 123 ? 14.891 -7.750 -18.541 1.00 93.81 123 ASP A C 1
ATOM 933 O O . ASP A 1 123 ? 14.844 -6.897 -19.436 1.00 93.81 123 ASP A O 1
ATOM 937 N N . VAL A 1 124 ? 15.125 -7.440 -17.266 1.00 94.00 124 VAL A N 1
ATOM 938 C CA . VAL A 1 124 ? 15.544 -6.097 -16.851 1.00 94.00 124 VAL A CA 1
ATOM 939 C C . VAL A 1 124 ? 17.056 -5.968 -17.011 1.00 94.00 124 VAL A C 1
ATOM 941 O O . VAL A 1 124 ? 17.811 -6.825 -16.547 1.00 94.00 124 VAL A O 1
ATOM 944 N N . GLU A 1 125 ? 17.491 -4.895 -17.665 1.00 94.75 125 GLU A N 1
ATOM 945 C CA . GLU A 1 125 ? 18.897 -4.570 -17.912 1.00 94.75 125 GLU A CA 1
ATOM 946 C C . GLU A 1 125 ? 19.187 -3.147 -17.408 1.00 94.75 125 GLU A C 1
ATOM 948 O O . GLU A 1 125 ? 18.452 -2.220 -17.747 1.00 94.75 125 GLU A O 1
ATOM 953 N N . GLY A 1 126 ? 20.229 -2.992 -16.583 1.00 94.88 126 GLY A N 1
ATOM 954 C CA . GLY A 1 126 ? 20.739 -1.691 -16.121 1.00 94.88 126 GLY A CA 1
ATOM 955 C C . GLY A 1 126 ? 21.829 -1.125 -17.037 1.00 94.88 126 GLY A C 1
ATOM 956 O O . GLY A 1 126 ? 22.269 -1.806 -17.966 1.00 94.88 126 GLY A O 1
ATOM 957 N N . GLY A 1 127 ? 22.292 0.092 -16.757 1.00 93.50 127 GLY A N 1
ATOM 958 C CA . GLY A 1 127 ? 23.280 0.822 -17.555 1.00 93.50 127 GLY A CA 1
ATOM 959 C C . GLY A 1 127 ? 22.689 1.618 -18.721 1.00 93.50 127 GLY A C 1
ATOM 960 O O . GLY A 1 127 ? 23.393 1.870 -19.699 1.00 93.50 127 GLY A O 1
ATOM 961 N N . HIS A 1 128 ? 21.405 1.986 -18.653 1.00 93.69 128 HIS A N 1
ATOM 962 C CA . HIS A 1 128 ? 20.667 2.642 -19.741 1.00 93.69 128 HIS A CA 1
ATOM 963 C C . HIS A 1 128 ? 20.016 3.971 -19.314 1.00 93.69 128 HIS A C 1
ATOM 965 O O . HIS A 1 128 ? 18.810 4.147 -19.520 1.00 93.69 128 HIS A O 1
ATOM 971 N N . PRO A 1 129 ? 20.766 4.945 -18.762 1.00 92.06 129 PRO A N 1
ATOM 972 C CA . PRO A 1 129 ? 20.174 6.151 -18.184 1.00 92.06 129 PRO A CA 1
ATOM 973 C C . PRO A 1 129 ? 19.447 7.043 -19.197 1.00 92.06 129 PRO A C 1
ATOM 975 O O . PRO A 1 129 ? 18.450 7.678 -18.868 1.00 92.06 129 PRO A O 1
ATOM 978 N N . GLU A 1 130 ? 19.894 7.053 -20.453 1.00 92.06 130 GLU A N 1
ATOM 979 C CA . GLU A 1 130 ? 19.284 7.856 -21.522 1.00 92.06 130 GLU A CA 1
ATOM 980 C C . GLU A 1 130 ? 17.985 7.246 -22.077 1.00 92.06 130 GLU A C 1
ATOM 982 O O . GLU A 1 130 ? 17.186 7.938 -22.702 1.00 92.06 130 GLU A O 1
ATOM 987 N N . SER A 1 131 ? 17.778 5.940 -21.877 1.00 90.62 131 SER A N 1
ATOM 988 C CA . SER A 1 131 ? 16.616 5.192 -22.389 1.00 90.62 131 SER A CA 1
ATOM 989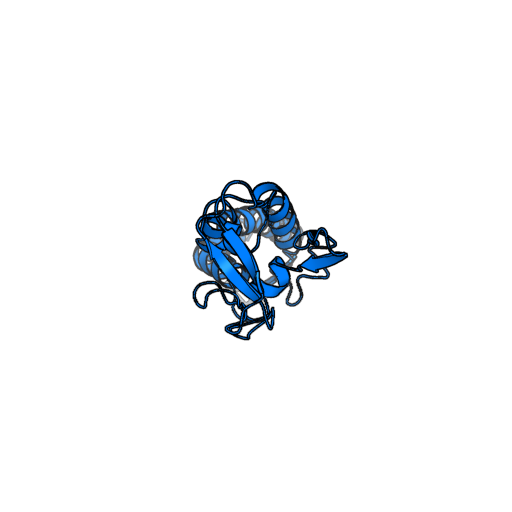 C C . SER A 1 131 ? 15.652 4.746 -21.286 1.00 90.62 131 SER A C 1
ATOM 991 O O . SER A 1 131 ? 14.562 4.242 -21.575 1.00 90.62 131 SER A O 1
ATOM 993 N N . SER A 1 132 ? 16.047 4.909 -20.025 1.00 91.69 132 SER A N 1
ATOM 994 C CA . SER A 1 132 ? 15.244 4.582 -18.856 1.00 91.69 132 SER A CA 1
ATOM 995 C C . SER A 1 132 ? 14.198 5.656 -18.581 1.00 91.69 132 SER A C 1
ATOM 997 O O . SER A 1 132 ? 14.407 6.850 -18.781 1.00 91.69 132 SER A O 1
ATOM 999 N N . ARG A 1 133 ? 13.048 5.225 -18.063 1.00 87.94 133 ARG A N 1
ATOM 1000 C CA . ARG A 1 133 ? 11.981 6.134 -17.621 1.00 87.94 133 ARG A CA 1
ATOM 1001 C C . ARG A 1 133 ? 12.206 6.675 -16.212 1.00 87.94 133 ARG A C 1
ATOM 1003 O O . ARG A 1 133 ? 11.523 7.611 -15.808 1.00 87.94 133 ARG A O 1
ATOM 1010 N N . THR A 1 134 ? 13.076 6.031 -15.444 1.00 91.25 134 THR A N 1
ATOM 1011 C CA . THR A 1 134 ? 13.083 6.133 -13.977 1.00 91.25 134 THR A CA 1
ATOM 1012 C C . THR A 1 134 ? 14.471 6.133 -13.358 1.00 91.25 134 THR A C 1
ATOM 1014 O O . THR A 1 134 ? 14.567 6.084 -12.139 1.00 91.25 134 THR A O 1
ATOM 1017 N N . GLY A 1 135 ? 15.532 6.181 -14.160 1.00 87.19 135 GLY A N 1
ATOM 1018 C CA . GLY A 1 135 ? 16.901 6.091 -13.661 1.00 87.19 135 GLY A CA 1
ATOM 1019 C C . GLY A 1 135 ? 17.749 5.315 -14.643 1.00 87.19 135 GLY A C 1
ATOM 1020 O O . GLY A 1 135 ? 18.088 5.864 -15.676 1.00 87.19 135 GLY A O 1
ATOM 1021 N N . ASP A 1 136 ? 18.016 4.036 -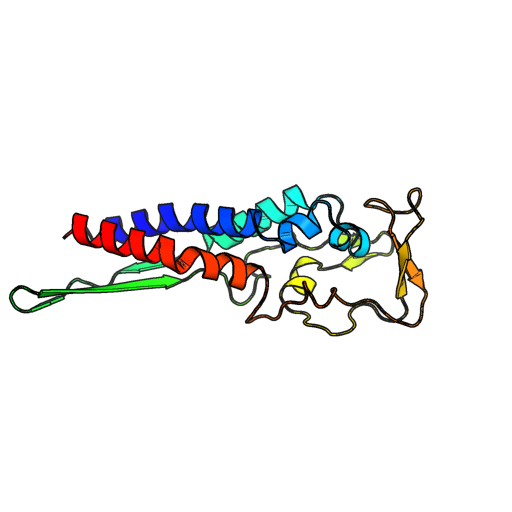14.371 1.00 92.56 136 ASP A N 1
ATOM 1022 C CA . ASP A 1 136 ? 19.053 3.284 -15.102 1.00 92.56 136 ASP A CA 1
ATOM 1023 C C . ASP A 1 136 ? 18.581 1.996 -15.812 1.00 92.56 136 ASP A C 1
ATOM 1025 O O . ASP A 1 136 ? 19.332 1.396 -16.582 1.00 92.56 136 ASP A O 1
ATOM 1029 N N . MET A 1 137 ? 17.337 1.556 -15.588 1.00 94.62 137 MET A N 1
ATOM 1030 C CA . MET A 1 137 ? 16.867 0.244 -16.058 1.00 94.62 137 MET A CA 1
ATOM 1031 C C . MET A 1 137 ? 15.867 0.293 -17.217 1.00 94.62 137 MET A C 1
ATOM 1033 O O . MET A 1 137 ? 14.984 1.150 -17.283 1.00 94.62 137 MET A O 1
ATOM 1037 N N . ILE A 1 138 ? 15.975 -0.692 -18.112 1.00 94.06 138 ILE A N 1
ATOM 1038 C CA . ILE A 1 138 ? 15.042 -0.928 -19.220 1.00 94.06 138 ILE A CA 1
ATOM 1039 C C . ILE A 1 138 ? 14.581 -2.388 -19.265 1.00 94.06 138 ILE A C 1
ATOM 1041 O O . ILE A 1 138 ? 15.260 -3.295 -18.787 1.00 94.06 138 ILE A O 1
ATOM 1045 N N . MET A 1 139 ? 13.440 -2.620 -19.917 1.00 91.88 139 MET A N 1
ATOM 1046 C CA . MET A 1 139 ? 12.974 -3.958 -20.292 1.00 91.88 139 MET A CA 1
ATOM 1047 C C . MET A 1 139 ? 13.460 -4.306 -21.701 1.00 91.88 139 MET A C 1
ATOM 1049 O O . MET A 1 139 ? 13.074 -3.661 -22.680 1.00 91.88 139 MET A O 1
ATOM 1053 N N . LYS A 1 140 ? 14.263 -5.364 -21.826 1.00 92.81 140 LYS A N 1
ATOM 1054 C CA . LYS A 1 140 ? 14.829 -5.840 -23.096 1.00 92.81 140 LYS A CA 1
ATOM 1055 C C . LYS A 1 140 ? 14.399 -7.270 -23.366 1.00 92.81 140 LYS A C 1
ATOM 1057 O O . LYS A 1 140 ? 14.192 -8.039 -22.440 1.00 92.81 140 LYS A O 1
ATOM 1062 N N . LYS A 1 141 ? 14.261 -7.647 -24.639 1.00 93.38 141 LYS A N 1
ATOM 1063 C CA . LYS A 1 141 ? 13.922 -9.028 -25.002 1.00 93.38 141 LYS A CA 1
ATOM 1064 C C . LYS A 1 141 ? 14.984 -9.988 -24.453 1.00 93.38 141 LYS A C 1
ATOM 1066 O O . LYS A 1 141 ? 16.174 -9.792 -24.694 1.00 93.38 141 LYS A O 1
ATOM 1071 N N . GLY A 1 142 ? 14.539 -11.018 -23.750 1.00 93.62 142 GLY A N 1
ATOM 1072 C CA . GLY A 1 142 ? 15.383 -11.929 -22.987 1.00 93.62 142 GLY A CA 1
ATOM 1073 C C . GLY A 1 142 ? 14.720 -13.287 -22.785 1.00 93.62 142 GLY A C 1
ATOM 1074 O O . GLY A 1 142 ? 13.713 -13.589 -23.422 1.00 93.62 142 GLY A O 1
ATOM 1075 N N . LYS A 1 143 ? 15.311 -14.139 -21.945 1.00 92.56 143 LYS A N 1
ATOM 1076 C CA . LYS A 1 143 ? 14.803 -15.506 -21.692 1.00 92.56 143 LYS A CA 1
ATOM 1077 C C . LYS A 1 143 ? 14.498 -15.779 -20.221 1.00 92.56 143 LYS A C 1
ATOM 1079 O O . LYS A 1 143 ? 13.909 -16.815 -19.926 1.00 92.56 143 LYS A O 1
ATOM 1084 N N . LYS A 1 144 ? 14.919 -14.905 -19.302 1.00 92.06 144 LYS A N 1
ATOM 1085 C CA . LYS A 1 144 ? 14.710 -15.100 -17.861 1.00 92.06 144 LYS A CA 1
ATOM 1086 C C . LYS A 1 144 ? 13.276 -14.750 -17.479 1.00 92.06 144 LYS A C 1
ATOM 1088 O O . LYS A 1 144 ? 12.703 -15.412 -16.618 1.00 92.06 144 LYS A O 1
ATOM 1093 N N . GLY A 1 145 ? 12.697 -13.760 -18.157 1.00 94.00 145 GLY A N 1
ATOM 1094 C CA . GLY A 1 145 ? 11.426 -13.188 -17.745 1.00 94.00 145 GLY A CA 1
ATOM 1095 C C . GLY A 1 145 ? 11.615 -12.287 -16.527 1.00 94.00 145 GLY A C 1
ATOM 1096 O O . GLY A 1 145 ? 12.623 -12.350 -15.819 1.00 94.00 145 GLY A O 1
ATOM 1097 N N . TRP A 1 146 ? 10.611 -11.466 -16.253 1.00 95.12 146 TRP A N 1
ATOM 1098 C CA . TRP A 1 146 ? 10.580 -10.624 -15.070 1.00 95.12 146 TRP A CA 1
ATOM 1099 C C . TRP A 1 146 ? 9.456 -11.039 -14.123 1.00 95.12 146 TRP A C 1
ATOM 1101 O O . TRP A 1 146 ? 8.339 -11.377 -14.536 1.00 95.12 146 TRP A O 1
ATOM 1111 N N . ARG A 1 147 ? 9.771 -10.990 -12.832 1.00 95.19 147 ARG A N 1
ATOM 1112 C CA . ARG A 1 147 ? 8.854 -11.143 -11.705 1.00 95.19 147 ARG A CA 1
ATOM 1113 C C . ARG A 1 147 ? 9.145 -10.050 -10.691 1.00 95.19 147 ARG A C 1
ATOM 1115 O O . ARG A 1 147 ? 10.265 -9.546 -10.659 1.00 95.19 147 ARG A O 1
ATOM 1122 N N . VAL A 1 148 ? 8.176 -9.760 -9.828 1.00 95.94 148 VAL A N 1
ATOM 1123 C CA . VAL A 1 148 ? 8.436 -8.933 -8.645 1.00 95.94 148 VAL A CA 1
ATOM 1124 C C . VAL A 1 148 ? 9.587 -9.574 -7.852 1.00 95.94 148 VAL A C 1
ATOM 1126 O O . VAL A 1 148 ? 9.552 -10.796 -7.648 1.00 95.94 148 VAL A O 1
ATOM 1129 N N . PRO A 1 149 ? 10.610 -8.805 -7.434 1.00 95.44 149 PRO A N 1
ATOM 1130 C CA . PRO A 1 149 ? 11.668 -9.335 -6.584 1.00 95.44 149 PRO A CA 1
ATOM 1131 C C . PRO A 1 149 ? 11.069 -10.022 -5.343 1.00 95.44 149 PRO A C 1
ATOM 1133 O O . PRO A 1 149 ? 10.122 -9.478 -4.766 1.00 95.44 149 PRO A O 1
ATOM 1136 N N . PRO A 1 150 ? 11.548 -11.216 -4.944 1.00 94.62 150 PRO A N 1
ATOM 1137 C CA . PRO A 1 150 ? 10.912 -12.017 -3.894 1.00 94.62 150 PRO A CA 1
ATOM 1138 C C . PRO A 1 150 ? 10.669 -11.278 -2.573 1.00 94.62 150 PRO A C 1
ATOM 1140 O O . PRO A 1 150 ? 9.675 -11.538 -1.907 1.00 94.62 150 PRO A O 1
ATOM 1143 N N . GLU A 1 151 ? 11.538 -10.336 -2.214 1.00 95.00 151 GLU A N 1
ATOM 1144 C CA . GLU A 1 151 ? 11.434 -9.497 -1.018 1.00 95.00 151 GLU A CA 1
ATOM 1145 C C . GLU A 1 151 ? 10.259 -8.501 -1.041 1.00 95.00 151 GLU A C 1
ATOM 1147 O O . GLU A 1 151 ? 9.858 -8.010 0.010 1.00 95.00 151 GLU A O 1
ATOM 1152 N N . PHE A 1 152 ? 9.682 -8.224 -2.215 1.00 96.75 152 PHE A N 1
ATOM 1153 C CA . PHE A 1 152 ? 8.508 -7.357 -2.393 1.00 96.75 152 PHE A CA 1
ATOM 1154 C C . PHE A 1 152 ? 7.283 -8.117 -2.922 1.00 96.75 152 PHE A C 1
ATOM 1156 O O . PHE A 1 152 ? 6.234 -7.518 -3.170 1.00 96.75 152 PHE A O 1
ATOM 1163 N N . ALA A 1 153 ? 7.411 -9.426 -3.146 1.00 95.81 153 ALA A N 1
ATOM 1164 C CA . ALA A 1 153 ? 6.390 -10.252 -3.770 1.00 95.81 153 ALA A CA 1
ATOM 1165 C C . ALA A 1 153 ? 5.251 -10.568 -2.788 1.00 95.81 153 ALA A C 1
ATOM 1167 O O . ALA A 1 153 ? 5.362 -11.447 -1.935 1.00 95.81 153 ALA A O 1
ATOM 1168 N N . GLY A 1 154 ? 4.129 -9.865 -2.936 1.00 95.56 154 GLY A N 1
ATOM 1169 C CA . GLY A 1 154 ? 2.941 -10.061 -2.118 1.00 95.56 154 GLY A CA 1
ATOM 1170 C C . GLY A 1 154 ? 1.911 -11.021 -2.713 1.00 95.56 154 GLY A C 1
ATOM 1171 O O . GLY A 1 154 ? 1.847 -11.287 -3.915 1.00 95.56 154 GLY A O 1
ATOM 1172 N N . SER A 1 155 ? 1.047 -11.507 -1.832 1.00 94.12 155 SER A N 1
ATOM 1173 C CA . SER A 1 155 ? -0.158 -12.277 -2.121 1.00 94.12 155 SER A CA 1
ATOM 1174 C C . SER A 1 155 ? -1.393 -11.544 -1.582 1.00 94.12 155 SER A C 1
ATOM 1176 O O . SER A 1 155 ? -1.259 -10.714 -0.676 1.00 94.12 155 SER A O 1
ATOM 1178 N N . PRO A 1 156 ? -2.616 -11.900 -2.025 1.00 91.25 156 PRO A N 1
ATOM 1179 C CA . PRO A 1 156 ? -3.836 -11.251 -1.536 1.00 91.25 156 PRO A CA 1
ATOM 1180 C C . PRO A 1 156 ? -4.023 -11.302 -0.010 1.00 91.25 156 PRO A C 1
ATOM 1182 O O . PRO A 1 156 ? -4.771 -10.509 0.547 1.00 91.25 156 PRO A O 1
ATOM 1185 N N . LYS A 1 157 ? -3.368 -12.250 0.675 1.00 90.94 157 LYS A N 1
ATOM 1186 C CA . LYS A 1 157 ? -3.443 -12.414 2.136 1.00 90.94 157 LYS A CA 1
ATOM 1187 C C . LYS A 1 157 ? -2.212 -11.908 2.885 1.00 90.94 157 LYS A C 1
ATOM 1189 O O . LYS A 1 157 ? -2.287 -11.775 4.099 1.00 90.94 157 LYS A O 1
ATOM 1194 N N . ASN A 1 158 ? -1.095 -11.713 2.192 1.00 93.75 158 ASN A N 1
ATOM 1195 C CA . ASN A 1 158 ? 0.152 -11.266 2.795 1.00 93.75 158 ASN A CA 1
ATOM 1196 C C . ASN A 1 158 ? 0.959 -10.460 1.783 1.00 93.75 158 ASN A C 1
ATOM 1198 O O . ASN A 1 158 ? 1.514 -11.036 0.846 1.00 93.75 158 ASN A O 1
ATOM 1202 N N . ASN A 1 159 ? 0.982 -9.148 1.956 1.00 96.06 159 ASN A N 1
ATOM 1203 C CA . ASN A 1 159 ? 1.731 -8.197 1.151 1.00 96.06 159 ASN A CA 1
ATOM 1204 C C . ASN A 1 159 ? 2.104 -6.985 2.017 1.00 96.06 159 ASN A C 1
ATOM 1206 O O . ASN A 1 159 ? 1.665 -6.860 3.159 1.00 96.06 159 ASN A O 1
ATOM 1210 N N . PHE A 1 160 ? 2.864 -6.048 1.459 1.00 97.19 160 PHE A N 1
ATOM 1211 C CA . PHE A 1 160 ? 3.342 -4.898 2.226 1.00 97.19 160 PHE A CA 1
ATOM 1212 C C . PHE A 1 160 ? 2.215 -4.027 2.825 1.00 97.19 160 PHE A C 1
ATOM 1214 O O . PHE A 1 160 ? 2.431 -3.383 3.848 1.00 97.19 160 PHE A O 1
ATOM 1221 N N . VAL A 1 161 ? 1.010 -4.008 2.231 1.00 97.12 161 VAL A N 1
ATOM 1222 C CA . VAL A 1 161 ? -0.142 -3.262 2.768 1.00 97.12 161 VAL A CA 1
ATOM 1223 C C . VAL A 1 161 ? -0.679 -3.938 4.025 1.00 97.12 161 VAL A C 1
ATOM 1225 O O . VAL A 1 161 ? -0.937 -3.258 5.023 1.00 97.12 161 VAL A O 1
ATOM 1228 N N . THR A 1 162 ? -0.840 -5.267 3.996 1.00 95.69 162 THR A N 1
ATOM 1229 C CA . THR A 1 162 ? -1.279 -6.030 5.174 1.00 95.69 162 THR A CA 1
ATOM 1230 C C . THR A 1 162 ? -0.220 -5.970 6.268 1.00 95.69 162 THR A C 1
ATOM 1232 O O . THR A 1 162 ? -0.555 -5.664 7.404 1.00 95.69 162 THR A O 1
ATOM 1235 N N . GLU A 1 163 ? 1.059 -6.131 5.922 1.00 96.56 163 GLU A N 1
ATOM 1236 C CA . GLU A 1 163 ? 2.177 -6.066 6.874 1.00 96.56 163 GLU A CA 1
ATOM 1237 C C . GLU A 1 163 ? 2.295 -4.688 7.546 1.00 96.56 163 GLU A C 1
ATOM 1239 O O . GLU A 1 163 ? 2.374 -4.592 8.774 1.00 96.56 163 GLU A O 1
ATOM 1244 N N . ALA A 1 164 ? 2.243 -3.603 6.765 1.00 97.25 164 ALA A N 1
ATOM 1245 C CA . ALA A 1 164 ? 2.271 -2.245 7.304 1.00 97.25 164 ALA A CA 1
ATOM 1246 C C . ALA A 1 164 ? 1.066 -1.974 8.217 1.00 97.25 164 ALA A C 1
ATOM 1248 O O . ALA A 1 164 ? 1.216 -1.379 9.284 1.00 97.25 164 ALA A O 1
ATOM 1249 N N . THR A 1 165 ? -0.122 -2.448 7.842 1.00 95.44 165 THR A N 1
ATOM 1250 C CA . THR A 1 165 ? -1.333 -2.280 8.658 1.00 95.44 165 THR A CA 1
ATOM 1251 C C . THR A 1 165 ? -1.284 -3.116 9.938 1.00 95.44 165 THR A C 1
ATOM 1253 O O . THR A 1 165 ? -1.685 -2.640 10.999 1.00 95.44 165 THR A O 1
ATOM 1256 N N . ASP A 1 166 ? -0.750 -4.333 9.886 1.00 95.50 166 ASP A N 1
ATOM 1257 C CA . ASP A 1 166 ? -0.622 -5.192 11.063 1.00 95.50 166 ASP A CA 1
ATOM 1258 C C . ASP A 1 166 ? 0.371 -4.616 12.082 1.00 95.50 166 ASP A C 1
ATOM 1260 O O . ASP A 1 166 ? 0.168 -4.734 13.296 1.00 95.50 166 ASP A O 1
ATOM 1264 N N . SER A 1 167 ? 1.399 -3.902 11.608 1.00 96.88 167 SER A N 1
ATOM 1265 C CA . SER A 1 167 ? 2.413 -3.276 12.465 1.00 96.88 167 SER A CA 1
ATOM 1266 C C . SER A 1 167 ? 1.839 -2.256 13.462 1.00 96.88 167 SER A C 1
ATOM 1268 O O . SER A 1 167 ? 2.376 -2.093 14.560 1.00 96.88 167 SER A O 1
ATOM 1270 N N . ILE A 1 168 ? 0.711 -1.611 13.133 1.00 96.56 168 ILE A N 1
ATOM 1271 C CA . ILE A 1 168 ? 0.088 -0.585 13.985 1.00 96.56 168 ILE A CA 1
ATOM 1272 C C . ILE A 1 168 ? -0.948 -1.141 14.967 1.00 96.56 168 ILE A C 1
ATOM 1274 O O . ILE A 1 168 ? -1.436 -0.406 15.833 1.00 96.56 168 ILE A O 1
ATOM 1278 N N . LEU A 1 169 ? -1.307 -2.426 14.873 1.00 94.62 169 LEU A N 1
ATOM 1279 C CA . LEU A 1 169 ? -2.345 -3.029 15.717 1.00 94.62 169 LEU A CA 1
ATOM 1280 C C . LEU A 1 169 ? -2.099 -2.847 17.228 1.00 94.62 169 LEU A C 1
ATOM 1282 O O . LEU A 1 169 ? -3.067 -2.556 17.939 1.00 94.62 169 LEU A O 1
ATOM 1286 N N . PRO A 1 170 ? -0.860 -2.942 17.759 1.00 96.25 170 PRO A N 1
ATOM 1287 C CA . PRO A 1 170 ? -0.608 -2.711 19.182 1.00 96.25 170 PRO A CA 1
ATOM 1288 C C . PRO A 1 170 ? -0.876 -1.269 19.633 1.00 96.25 170 PRO A C 1
ATOM 1290 O O . PRO A 1 170 ? -1.336 -1.039 20.754 1.00 96.25 170 PRO A O 1
ATOM 1293 N N . GLU A 1 171 ? -0.573 -0.276 18.795 1.00 96.38 171 GLU A N 1
ATOM 1294 C CA . GLU A 1 171 ? -0.871 1.132 19.077 1.00 96.38 171 GLU A CA 1
ATOM 1295 C C . GLU A 1 171 ? -2.371 1.396 19.014 1.00 96.38 171 GLU A C 1
ATOM 1297 O O . GLU A 1 171 ? -2.959 1.922 19.965 1.00 96.38 171 GLU A O 1
ATOM 1302 N N . LEU A 1 172 ? -3.004 0.935 17.940 1.00 95.38 172 LEU A N 1
ATOM 1303 C CA . LEU A 1 172 ? -4.431 1.096 17.727 1.00 95.38 172 LEU A CA 1
ATOM 1304 C C . LEU A 1 172 ? -5.249 0.415 18.834 1.00 95.38 172 LEU A C 1
ATOM 1306 O O . LEU A 1 172 ? -6.210 0.992 19.342 1.00 95.38 172 LEU A O 1
ATOM 1310 N N . GLY A 1 173 ? -4.830 -0.772 19.280 1.00 95.12 173 GLY A N 1
ATOM 1311 C CA . GLY A 1 173 ? -5.437 -1.481 20.405 1.00 95.12 173 GLY A CA 1
ATOM 1312 C C . GLY A 1 173 ? -5.395 -0.678 21.707 1.00 95.12 173 GLY A C 1
ATOM 1313 O O . GLY A 1 173 ? -6.423 -0.540 22.377 1.00 95.12 173 GLY A O 1
ATOM 1314 N N . ARG A 1 174 ? -4.243 -0.077 22.040 1.00 96.19 174 ARG A N 1
ATOM 1315 C CA . ARG A 1 174 ? -4.093 0.796 23.221 1.00 96.19 174 ARG A CA 1
ATOM 1316 C C . ARG A 1 174 ? -4.984 2.034 23.127 1.00 96.19 174 ARG A C 1
ATOM 1318 O O . ARG A 1 174 ? -5.643 2.391 24.111 1.00 96.19 174 ARG A O 1
ATOM 1325 N N . TYR A 1 175 ? -5.042 2.665 21.953 1.00 96.38 175 TYR A N 1
ATOM 1326 C CA . TYR A 1 175 ? -5.905 3.822 21.720 1.00 96.38 175 TYR A CA 1
ATOM 1327 C C . TYR A 1 175 ? -7.384 3.471 21.911 1.00 96.38 175 TYR A C 1
ATOM 1329 O O . TYR A 1 175 ? -8.103 4.176 22.624 1.00 96.38 175 TYR A O 1
ATOM 1337 N N . ILE A 1 176 ? -7.834 2.357 21.327 1.00 94.12 176 ILE A N 1
ATOM 1338 C CA . ILE A 1 176 ? -9.216 1.881 21.435 1.00 94.12 176 ILE A CA 1
ATOM 1339 C C . ILE A 1 176 ? -9.582 1.616 22.898 1.00 94.12 176 ILE A C 1
ATOM 1341 O O . ILE A 1 176 ? -10.616 2.098 23.357 1.00 94.12 176 ILE A O 1
ATOM 1345 N N . GLN A 1 177 ? -8.734 0.898 23.640 1.00 92.31 177 GLN A N 1
ATOM 1346 C CA . GLN A 1 177 ? -8.972 0.593 25.056 1.00 92.31 177 GLN A CA 1
ATOM 1347 C C . GLN A 1 177 ? -9.090 1.868 25.897 1.00 92.31 177 GLN A C 1
ATOM 1349 O O . GLN A 1 177 ? -10.072 2.053 26.615 1.00 92.31 177 GLN A O 1
ATOM 1354 N N . THR A 1 178 ? -8.125 2.778 25.759 1.00 93.50 178 THR A N 1
ATOM 1355 C CA . THR A 1 178 ? -8.096 4.041 26.510 1.00 93.50 178 THR A CA 1
ATOM 1356 C C . THR A 1 178 ? -9.316 4.906 26.201 1.00 93.50 178 THR A C 1
ATOM 1358 O O . THR A 1 178 ? -9.943 5.459 27.105 1.00 93.50 178 THR A O 1
ATOM 1361 N N . THR A 1 179 ? -9.680 5.009 24.923 1.00 92.50 179 THR A N 1
ATOM 1362 C CA . THR A 1 179 ? -10.823 5.816 24.479 1.00 92.50 179 THR A CA 1
ATOM 1363 C C . THR A 1 179 ? -12.141 5.216 24.958 1.00 92.50 179 THR A C 1
ATOM 1365 O O . THR A 1 179 ? -13.003 5.948 25.436 1.00 92.50 179 THR A O 1
ATOM 1368 N N . ALA A 1 180 ? -12.289 3.889 24.900 1.00 88.94 180 ALA A N 1
ATOM 1369 C CA . ALA A 1 180 ? -13.482 3.207 25.386 1.00 88.94 180 ALA A CA 1
ATOM 1370 C C . ALA A 1 180 ? -13.689 3.416 26.894 1.00 88.94 180 ALA A C 1
ATOM 1372 O O . ALA A 1 180 ? -14.798 3.748 27.299 1.00 88.94 180 ALA A O 1
ATOM 1373 N N . ILE A 1 181 ? -12.633 3.288 27.707 1.00 87.56 181 ILE A N 1
ATOM 1374 C CA . ILE A 1 181 ? -12.700 3.494 29.165 1.00 87.56 181 ILE A CA 1
ATOM 1375 C C . ILE A 1 181 ? -13.126 4.924 29.510 1.00 87.56 181 ILE A C 1
ATOM 1377 O O . ILE A 1 181 ? -13.961 5.108 30.383 1.00 87.56 181 ILE A O 1
ATOM 1381 N N . ARG A 1 182 ? -12.601 5.938 28.812 1.00 86.94 182 ARG A N 1
ATOM 1382 C CA . ARG A 1 182 ? -12.942 7.353 29.066 1.00 86.94 182 ARG A CA 1
ATOM 1383 C C . ARG A 1 182 ? -14.395 7.714 28.745 1.00 86.94 182 ARG A C 1
ATOM 1385 O O . ARG A 1 182 ? -14.860 8.765 29.171 1.00 86.94 182 ARG A O 1
ATOM 1392 N N . MET A 1 183 ? -15.069 6.914 27.921 1.00 82.12 183 MET A N 1
ATOM 1393 C CA . MET A 1 183 ? -16.438 7.177 27.467 1.00 82.12 183 MET A CA 1
ATOM 1394 C C . MET A 1 183 ? -17.497 6.348 28.207 1.00 82.12 183 MET A C 1
ATOM 1396 O O . MET A 1 183 ? -18.687 6.537 27.932 1.00 82.12 183 MET A O 1
ATOM 1400 N N . LEU A 1 184 ? -17.070 5.428 29.078 1.00 74.56 184 LEU A N 1
ATOM 1401 C CA . LEU A 1 184 ? -17.912 4.659 29.997 1.00 74.56 184 LEU A CA 1
ATOM 1402 C C . LEU A 1 184 ? -18.018 5.369 31.348 1.00 74.56 184 LEU A C 1
ATOM 1404 O O . LEU A 1 184 ? -19.123 5.282 31.927 1.00 74.56 184 LEU A O 1
#

pLDDT: mean 92.47, std 5.73, range [56.56, 98.25]

Radius of gyration: 20.64 Å; chains: 1; bounding box: 48×27×65 Å

Foldseek 3Di:
DQVVLQVVLLVVLLVLLLVLQCPFPVLVCCPANPLVQQLLPQPSPVLSNLLSNLQSNQWGKDKADWDDDPPDIDIDIDIDTGDLDSCVRSPPRCWDADPVRDIDNNNCQLAAVAFDQDFAQWDKDFQCQVPTSRGTIDIDGHHPGDHRDNVRGHRSCGGRSVVSSVVCVVVSVVVSVVSVVVVD

Organism: NCBI:txid408172